Protein AF-0000000068978328 (afdb_homodimer)

Structure (mmCIF, N/CA/C/O backbone):
data_AF-0000000068978328-model_v1
#
loop_
_entity.id
_entity.type
_entity.pdbx_description
1 polymer 'Dynein light chain roadblock-type'
#
loop_
_atom_site.group_PDB
_atom_site.id
_atom_site.type_symbol
_atom_site.label_atom_id
_atom_site.label_alt_id
_atom_site.label_comp_id
_atom_site.label_asym_id
_atom_site.label_entity_id
_atom_site.label_seq_id
_atom_site.pdbx_PDB_ins_code
_atom_site.Cartn_x
_atom_site.Cartn_y
_atom_site.Cartn_z
_atom_site.occupancy
_atom_site.B_iso_or_equiv
_atom_site.auth_seq_id
_atom_site.auth_comp_id
_atom_site.auth_asym_id
_atom_site.auth_atom_id
_atom_site.pdbx_PDB_model_num
ATOM 1 N N . MET A 1 1 ? -43.344 -28.344 1.854 1 28.28 1 MET A N 1
ATOM 2 C CA . MET A 1 1 ? -42.438 -27.656 0.937 1 28.28 1 MET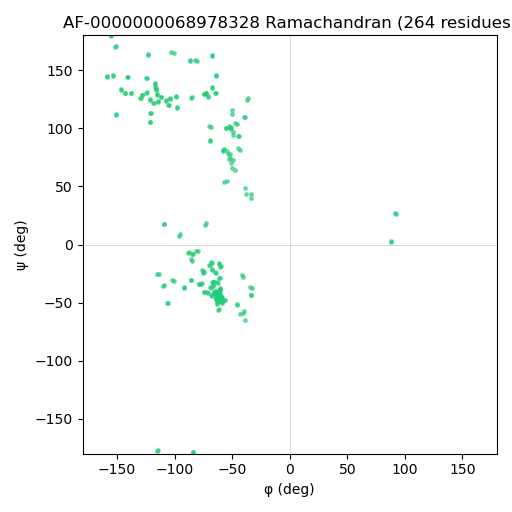 A CA 1
ATOM 3 C C . MET A 1 1 ? -41.094 -27.391 1.598 1 28.28 1 MET A C 1
ATOM 5 O O . MET A 1 1 ? -41 -26.766 2.652 1 28.28 1 MET A O 1
ATOM 9 N N . VAL A 1 2 ? -40.094 -28.312 1.438 1 31.2 2 VAL A N 1
ATOM 10 C CA . VAL A 1 2 ? -38.906 -28.484 2.236 1 31.2 2 VAL A CA 1
ATOM 11 C C . VAL A 1 2 ? -37.938 -27.312 2.014 1 31.2 2 VAL A C 1
ATOM 13 O O . VAL A 1 2 ? -37.719 -26.891 0.877 1 31.2 2 VAL A O 1
ATOM 16 N N . ASN A 1 3 ? -37.844 -26.328 2.912 1 33.75 3 ASN A N 1
ATOM 17 C CA . ASN A 1 3 ? -37 -25.125 2.961 1 33.75 3 ASN A CA 1
ATOM 18 C C . ASN A 1 3 ? -35.531 -25.453 2.812 1 33.75 3 ASN A C 1
ATOM 20 O O . ASN A 1 3 ? -34.906 -26 3.729 1 33.75 3 ASN A O 1
ATOM 24 N N . ARG A 1 4 ? -35 -25.734 1.562 1 28.73 4 ARG A N 1
ATOM 25 C CA . ARG A 1 4 ? -33.594 -26.062 1.276 1 28.73 4 ARG A CA 1
ATOM 26 C C . ARG A 1 4 ? -32.688 -24.938 1.748 1 28.73 4 ARG A C 1
ATOM 28 O O . ARG A 1 4 ? -32.781 -23.812 1.267 1 28.73 4 ARG A O 1
ATOM 35 N N . ARG A 1 5 ? -32.344 -24.859 2.977 1 29.72 5 ARG A N 1
ATOM 36 C CA . ARG A 1 5 ? -31.344 -23.938 3.518 1 29.72 5 ARG A CA 1
ATOM 37 C C . ARG A 1 5 ? -30.047 -23.984 2.709 1 29.72 5 ARG A C 1
ATOM 39 O O . ARG A 1 5 ? -29.453 -25.062 2.555 1 29.72 5 ARG A O 1
ATOM 46 N N . ALA A 1 6 ? -29.828 -23.141 1.738 1 31.06 6 ALA A N 1
ATOM 47 C CA . ALA A 1 6 ? -28.625 -22.922 0.928 1 31.06 6 ALA A CA 1
ATOM 48 C C . ALA A 1 6 ? -27.391 -22.719 1.808 1 31.06 6 ALA A C 1
ATOM 50 O O . ALA A 1 6 ? -27.359 -21.797 2.629 1 31.06 6 ALA A O 1
ATOM 51 N N . THR A 1 7 ? -26.75 -23.719 2.398 1 27.39 7 THR A N 1
ATOM 52 C CA . THR A 1 7 ? -25.516 -23.688 3.172 1 27.39 7 THR A CA 1
ATOM 53 C C . THR A 1 7 ? -24.406 -22.953 2.398 1 27.39 7 THR A C 1
ATOM 55 O O . THR A 1 7 ? -24.234 -23.188 1.202 1 27.39 7 THR A O 1
ATOM 58 N N . ASN A 1 8 ? -24.172 -21.734 2.707 1 27.06 8 ASN A N 1
ATOM 59 C CA . ASN A 1 8 ? -23.078 -20.875 2.238 1 27.06 8 ASN A CA 1
ATOM 60 C C . ASN A 1 8 ? -21.734 -21.578 2.334 1 27.06 8 ASN A C 1
ATOM 62 O O . ASN A 1 8 ? -21.219 -21.797 3.432 1 27.06 8 ASN A O 1
ATOM 66 N N . ALA A 1 9 ? -21.406 -22.672 1.644 1 26.86 9 ALA A N 1
ATOM 67 C CA . ALA A 1 9 ? -20.125 -23.359 1.603 1 26.86 9 ALA A CA 1
ATOM 68 C C . ALA A 1 9 ? -18.984 -22.375 1.305 1 26.86 9 ALA A C 1
ATOM 70 O O . ALA A 1 9 ? -18.922 -21.828 0.206 1 26.86 9 ALA A O 1
ATOM 71 N N . HIS A 1 10 ? -18.656 -21.531 2.209 1 30.02 10 HIS A N 1
ATOM 72 C CA . HIS A 1 10 ? -17.391 -20.812 2.057 1 30.02 10 HIS A CA 1
ATOM 73 C C . HIS A 1 10 ? -16.25 -21.766 1.755 1 30.02 10 HIS A C 1
ATOM 75 O O . HIS A 1 10 ? -15.914 -22.625 2.574 1 30.02 10 HIS A O 1
ATOM 81 N N . SER A 1 11 ? -16.188 -22.297 0.62 1 31.02 11 SER A N 1
ATOM 82 C CA . SER A 1 11 ? -15.086 -23.156 0.215 1 31.02 11 SER A CA 1
ATOM 83 C C . SER A 1 11 ? -13.742 -22.594 0.654 1 31.02 11 SER A C 1
ATOM 85 O O . SER A 1 11 ? -13.375 -21.484 0.26 1 31.02 11 SER A O 1
ATOM 87 N N . TYR A 1 12 ? -13.367 -22.812 1.889 1 31.62 12 TYR A N 1
ATOM 88 C CA . TYR A 1 12 ? -11.992 -22.594 2.338 1 31.62 12 TYR A CA 1
ATOM 89 C C . TYR A 1 12 ? -10.992 -23.156 1.342 1 31.62 12 TYR A C 1
ATOM 91 O O . TYR A 1 12 ? -11.094 -24.328 0.958 1 31.62 12 TYR A O 1
ATOM 99 N N . ILE A 1 13 ? -10.539 -22.391 0.467 1 35.28 13 ILE A N 1
ATOM 100 C CA . ILE A 1 13 ? -9.477 -22.875 -0.418 1 35.28 13 ILE A CA 1
ATOM 101 C C . ILE A 1 13 ? -8.383 -23.547 0.403 1 35.28 13 ILE A C 1
ATOM 103 O O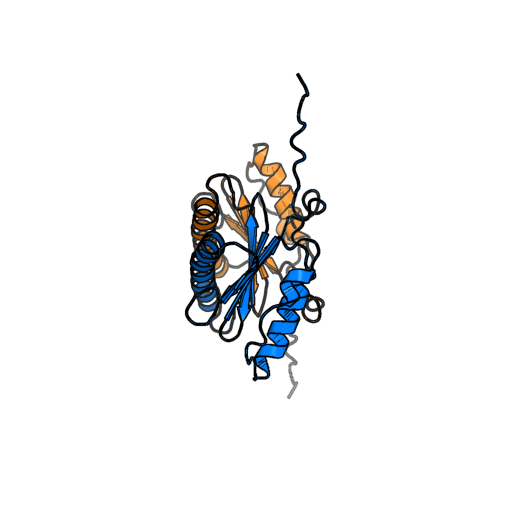 . ILE A 1 13 ? -7.859 -22.969 1.353 1 35.28 13 ILE A O 1
ATOM 107 N N . ASP A 1 14 ? -8.289 -24.844 0.422 1 31.42 14 ASP A N 1
ATOM 108 C CA . ASP A 1 14 ? -7.316 -25.688 1.104 1 31.42 14 ASP A CA 1
ATOM 109 C C . ASP A 1 14 ? -5.887 -25.234 0.8 1 31.42 14 ASP A C 1
ATOM 111 O O . ASP A 1 14 ? -5.488 -25.172 -0.363 1 31.42 14 ASP A O 1
ATOM 115 N N . PRO A 1 15 ? -5.223 -24.516 1.666 1 35.09 15 PRO A N 1
ATOM 116 C CA . PRO A 1 15 ? -3.842 -24.094 1.418 1 35.09 15 PRO A CA 1
ATOM 117 C C . PRO A 1 15 ? -2.992 -25.203 0.796 1 35.09 15 PRO A C 1
ATOM 119 O O . PRO A 1 15 ? -1.894 -24.938 0.301 1 35.09 15 PRO A O 1
ATOM 122 N N . LYS A 1 16 ? -3.346 -26.453 1.037 1 37.34 16 LYS A N 1
ATOM 123 C CA . LYS A 1 16 ? -2.488 -27.547 0.6 1 37.34 16 LYS A CA 1
ATOM 124 C C . LYS A 1 16 ? -2.438 -27.641 -0.922 1 37.34 16 LYS A C 1
ATOM 126 O O . LYS A 1 16 ? -1.588 -28.328 -1.482 1 37.34 16 LYS A O 1
ATOM 131 N N . LYS A 1 17 ? -3.479 -27.297 -1.556 1 41.69 17 LYS A N 1
ATOM 132 C CA . LYS A 1 17 ? -3.451 -27.469 -3.006 1 41.69 17 LYS A CA 1
ATOM 133 C C . LYS A 1 17 ? -2.453 -26.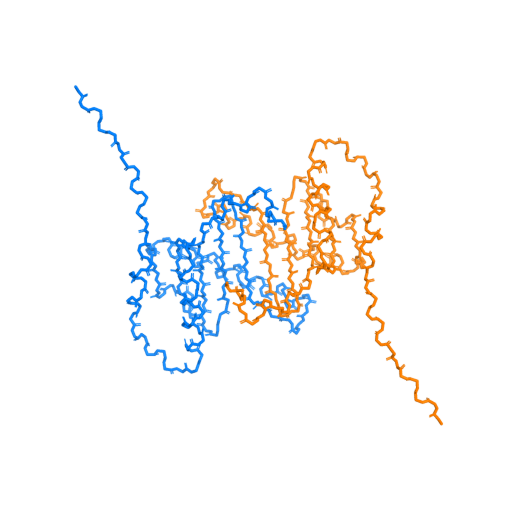516 -3.652 1 41.69 17 LYS A C 1
ATOM 135 O O . LYS A 1 17 ? -2.18 -26.609 -4.852 1 41.69 17 LYS A O 1
ATOM 140 N N . LEU A 1 18 ? -2.107 -25.422 -2.928 1 39.41 18 LEU A N 1
ATOM 141 C CA . LEU A 1 18 ? -1.154 -24.484 -3.5 1 39.41 18 LEU A CA 1
ATOM 142 C C . LEU A 1 18 ? 0.233 -25.109 -3.607 1 39.41 18 LEU A C 1
ATOM 144 O O . LEU A 1 18 ? 1.139 -24.516 -4.203 1 39.41 18 LEU A O 1
ATOM 148 N N . THR A 1 19 ? 0.497 -26.188 -2.967 1 35.94 19 THR A N 1
ATOM 149 C CA . THR A 1 19 ? 1.844 -26.75 -3.008 1 35.94 19 THR A CA 1
ATOM 150 C C . THR A 1 19 ? 2.107 -27.422 -4.352 1 35.94 19 THR A C 1
ATOM 152 O O . THR A 1 19 ? 3.23 -27.844 -4.629 1 35.94 19 THR A O 1
ATOM 155 N N . LYS A 1 20 ? 1.048 -27.812 -5.047 1 35.25 20 LYS A N 1
ATOM 156 C CA . LYS A 1 20 ? 1.429 -28.547 -6.25 1 35.25 20 LYS A CA 1
ATOM 157 C C . LYS A 1 20 ? 2.006 -27.609 -7.309 1 35.25 20 LYS A C 1
ATOM 159 O O . LYS A 1 20 ? 1.771 -27.797 -8.5 1 35.25 20 LYS A O 1
ATOM 164 N N . MET A 1 21 ? 2.471 -26.344 -6.949 1 33.81 21 MET A N 1
ATOM 165 C CA . MET A 1 21 ? 3.096 -25.547 -7.992 1 33.81 21 MET A CA 1
ATOM 166 C C . MET A 1 21 ? 4.164 -26.344 -8.734 1 33.81 21 MET A C 1
ATOM 168 O O . MET A 1 21 ? 4.992 -27.016 -8.109 1 33.81 21 MET A O 1
ATOM 172 N N . ALA A 1 22 ? 4.012 -26.703 -10 1 31.5 22 ALA A N 1
ATOM 173 C CA . ALA A 1 22 ? 4.879 -27.391 -10.953 1 31.5 22 ALA A CA 1
ATOM 174 C C . ALA A 1 22 ? 6.336 -26.984 -10.758 1 31.5 22 ALA A C 1
ATOM 176 O O . ALA A 1 22 ? 6.625 -25.875 -10.312 1 31.5 22 ALA A O 1
ATOM 177 N N . SER A 1 23 ? 7.297 -27.938 -10.562 1 34.62 23 SER A N 1
ATOM 178 C CA . SER A 1 23 ? 8.75 -27.812 -10.57 1 34.62 23 SER A CA 1
ATOM 179 C C . SER A 1 23 ? 9.219 -26.828 -11.641 1 34.62 23 SER A C 1
ATOM 181 O O . SER A 1 23 ? 9.328 -27.203 -12.812 1 34.62 23 SER A O 1
ATOM 183 N N . VAL A 1 24 ? 8.617 -25.703 -11.812 1 34.22 24 VAL A N 1
ATOM 184 C CA . VAL A 1 24 ? 9.328 -24.781 -12.68 1 34.22 24 VAL A CA 1
ATOM 185 C C . VAL A 1 24 ? 10.828 -24.859 -12.414 1 34.22 24 VAL A C 1
ATOM 187 O O . VAL A 1 24 ? 11.258 -24.969 -11.266 1 34.22 24 VAL A O 1
ATOM 190 N N . ASN A 1 25 ? 11.562 -25.359 -13.266 1 35.62 25 ASN A N 1
ATOM 191 C CA . ASN A 1 25 ? 13.023 -25.266 -13.266 1 35.62 25 ASN A CA 1
ATOM 192 C C . ASN A 1 25 ? 13.5 -23.922 -12.695 1 35.62 25 ASN A C 1
ATOM 194 O O . ASN A 1 25 ? 13.523 -22.922 -13.398 1 35.62 25 ASN A O 1
ATOM 198 N N . VAL A 1 26 ? 12.93 -23.469 -11.633 1 36.59 26 VAL A N 1
ATOM 199 C CA . VAL A 1 26 ? 13.508 -22.375 -10.875 1 36.59 26 VAL A CA 1
ATOM 200 C C . VAL A 1 26 ? 14.945 -22.703 -10.5 1 36.59 26 VAL A C 1
ATOM 202 O O . VAL A 1 26 ? 15.188 -23.438 -9.547 1 36.59 26 VAL A O 1
ATOM 205 N N . ALA A 1 27 ? 15.711 -23 -11.305 1 37.34 27 ALA A N 1
ATOM 206 C CA . ALA A 1 27 ? 17.109 -23.344 -11.055 1 37.34 27 ALA A CA 1
ATOM 207 C C . ALA A 1 27 ? 17.75 -22.375 -10.055 1 37.34 27 ALA A C 1
ATOM 209 O O . ALA A 1 27 ? 18.531 -22.797 -9.203 1 37.34 27 ALA A O 1
ATOM 210 N N . ASN A 1 28 ? 17.812 -21 -10.352 1 44.91 28 ASN A N 1
ATOM 211 C CA . ASN A 1 28 ? 18.859 -20.156 -9.773 1 44.91 28 ASN A CA 1
ATOM 212 C C . ASN A 1 28 ? 18.5 -19.703 -8.359 1 44.91 28 ASN A C 1
ATOM 214 O O . ASN A 1 28 ? 17.328 -19.734 -7.98 1 44.91 28 ASN A O 1
ATOM 218 N N . GLU A 1 29 ? 19.516 -19.266 -7.418 1 47.34 29 GLU A N 1
ATOM 219 C CA . GLU A 1 29 ? 19.547 -18.703 -6.066 1 47.34 29 GLU A CA 1
ATOM 220 C C . GLU A 1 29 ? 18.328 -17.812 -5.812 1 47.34 29 GLU A C 1
ATOM 222 O O . GLU A 1 29 ? 17.766 -17.828 -4.715 1 47.34 29 GLU A O 1
ATOM 227 N N . ASP A 1 30 ? 17.828 -17.047 -6.734 1 52.44 30 ASP A N 1
ATOM 228 C CA . ASP A 1 30 ? 16.734 -16.094 -6.648 1 52.44 30 ASP A CA 1
ATOM 229 C C . ASP 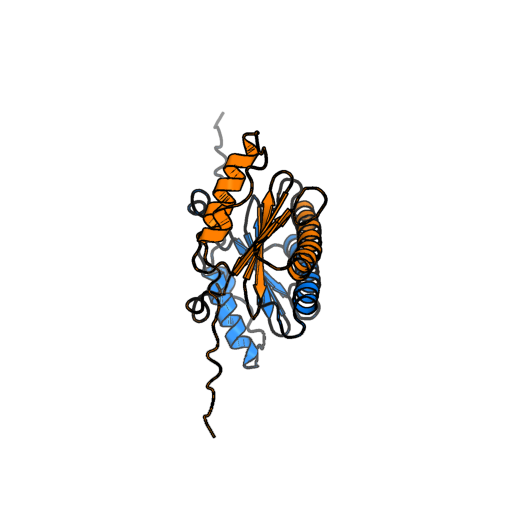A 1 30 ? 15.398 -16.812 -6.457 1 52.44 30 ASP A C 1
ATOM 231 O O . ASP A 1 30 ? 14.5 -16.281 -5.801 1 52.44 30 ASP A O 1
ATOM 235 N N . ASN A 1 31 ? 15.281 -18.094 -6.734 1 62.22 31 ASN A N 1
ATOM 236 C CA . ASN A 1 31 ? 14.055 -18.891 -6.711 1 62.22 31 ASN A CA 1
ATOM 237 C C . ASN A 1 31 ? 13.758 -19.422 -5.309 1 62.22 31 ASN A C 1
ATOM 239 O O . ASN A 1 31 ? 12.594 -19.484 -4.902 1 62.22 31 ASN A O 1
ATOM 243 N N . VAL A 1 32 ? 14.953 -19.625 -4.625 1 65.81 32 VAL A N 1
ATOM 244 C CA . VAL A 1 32 ? 14.719 -20.219 -3.312 1 65.81 32 VAL A CA 1
ATOM 245 C C . VAL A 1 32 ? 14.094 -19.188 -2.379 1 65.81 32 VAL A C 1
ATOM 247 O O . VAL A 1 32 ? 13.133 -19.484 -1.659 1 65.81 32 VAL A O 1
ATOM 250 N N . GLU A 1 33 ? 14.617 -17.969 -2.494 1 73.12 33 GLU A N 1
ATOM 251 C CA . GLU A 1 33 ? 14.086 -16.922 -1.635 1 73.12 33 GLU A CA 1
ATOM 252 C C . GLU A 1 33 ? 12.633 -16.609 -1.977 1 73.12 33 GLU A C 1
ATOM 254 O O . GLU A 1 33 ? 11.805 -16.422 -1.082 1 73.12 33 GLU A O 1
ATOM 259 N N . LEU A 1 34 ? 12.383 -16.578 -3.184 1 77.12 34 LEU A N 1
ATOM 260 C CA . LEU A 1 34 ? 11.023 -16.312 -3.639 1 77.12 34 LEU A CA 1
ATOM 261 C C . LEU A 1 34 ? 10.062 -17.391 -3.172 1 77.12 34 LEU A C 1
ATOM 263 O O . LEU A 1 34 ? 8.969 -17.094 -2.691 1 77.12 34 LEU A O 1
ATOM 267 N N . VAL A 1 35 ? 10.547 -18.609 -3.301 1 76.25 35 VAL A N 1
ATOM 268 C CA . VAL A 1 35 ? 9.719 -19.75 -2.914 1 76.25 35 VAL A CA 1
ATOM 269 C C . VAL A 1 35 ? 9.422 -19.688 -1.417 1 76.25 35 VAL A C 1
ATOM 271 O O . VAL A 1 35 ? 8.289 -19.922 -0.992 1 76.25 35 VAL A O 1
ATOM 274 N N . GLN A 1 36 ? 10.461 -19.359 -0.775 1 77.75 36 GLN A N 1
ATOM 275 C CA . GLN A 1 36 ? 10.281 -19.266 0.67 1 77.75 36 GLN A CA 1
ATOM 276 C C . GLN A 1 36 ? 9.297 -18.156 1.029 1 77.75 36 GLN A C 1
ATOM 278 O O . GLN A 1 36 ? 8.453 -18.328 1.911 1 77.75 36 GLN A O 1
ATOM 283 N N . GLN A 1 37 ? 9.477 -17.062 0.319 1 77.88 37 GLN A N 1
ATOM 284 C CA . GLN A 1 37 ? 8.547 -15.961 0.561 1 77.88 37 GLN A CA 1
ATOM 285 C C . GLN A 1 37 ? 7.117 -16.359 0.211 1 77.88 37 GLN A C 1
ATOM 287 O O . GLN A 1 37 ? 6.191 -16.125 0.989 1 77.88 37 GLN A O 1
ATOM 292 N N . ILE A 1 38 ? 6.949 -16.938 -0.829 1 80.62 38 ILE A N 1
ATOM 293 C CA . ILE A 1 38 ? 5.641 -17.359 -1.307 1 80.62 38 ILE A CA 1
ATOM 294 C C . ILE A 1 38 ? 5.031 -18.359 -0.325 1 80.62 38 ILE A C 1
ATOM 296 O O . ILE A 1 38 ? 3.838 -18.297 -0.02 1 80.62 38 ILE A O 1
ATOM 300 N N . GLU A 1 39 ? 5.871 -19.25 0.14 1 80.5 39 GLU A N 1
ATOM 301 C CA . GLU A 1 39 ? 5.402 -20.25 1.104 1 80.5 39 GLU A CA 1
ATOM 302 C C . GLU A 1 39 ? 4.926 -19.578 2.393 1 80.5 39 GLU A C 1
ATOM 304 O O . GLU A 1 39 ? 3.912 -19.969 2.967 1 80.5 39 GLU A O 1
ATOM 309 N N . ARG A 1 40 ? 5.73 -18.656 2.742 1 79.81 40 ARG A N 1
ATOM 310 C CA . ARG A 1 40 ? 5.363 -17.922 3.947 1 79.81 40 ARG A CA 1
ATOM 311 C C . ARG A 1 40 ? 4.023 -17.219 3.771 1 79.81 40 ARG A C 1
ATOM 313 O O . ARG A 1 40 ? 3.158 -17.281 4.648 1 79.81 40 ARG A O 1
ATOM 320 N N . ILE A 1 41 ? 3.895 -16.578 2.656 1 80.62 41 ILE A N 1
ATOM 321 C CA . ILE A 1 41 ? 2.662 -15.859 2.354 1 80.62 41 ILE A CA 1
ATOM 322 C C . ILE A 1 41 ? 1.496 -16.844 2.268 1 80.62 41 ILE A C 1
ATOM 324 O O . ILE A 1 41 ? 0.429 -16.609 2.836 1 80.62 41 ILE A O 1
ATOM 328 N N . GLN A 1 42 ? 1.691 -17.859 1.601 1 81.06 42 GLN A N 1
ATOM 329 C CA . GLN A 1 42 ? 0.652 -18.859 1.357 1 81.06 42 GLN A CA 1
ATOM 330 C C . GLN A 1 42 ? 0.192 -19.5 2.662 1 81.06 42 GLN A C 1
ATOM 332 O O . GLN A 1 42 ? -0.964 -19.906 2.785 1 81.06 42 GLN A O 1
ATOM 337 N N . ASN A 1 43 ? 1.059 -19.656 3.602 1 77.56 43 ASN A N 1
ATOM 338 C CA . ASN A 1 43 ? 0.764 -20.328 4.855 1 77.56 43 ASN A CA 1
ATOM 339 C C . ASN A 1 43 ? 0.032 -19.422 5.836 1 77.56 43 ASN A C 1
ATOM 341 O O . ASN A 1 43 ? -0.44 -19.875 6.879 1 77.56 43 ASN A O 1
ATOM 345 N N . HIS A 1 44 ? -0.065 -18.281 5.418 1 77.69 44 HIS A N 1
ATOM 346 C CA . HIS A 1 44 ? -0.805 -17.359 6.281 1 77.69 44 HIS A CA 1
ATOM 347 C C . HIS A 1 44 ? -2.305 -17.625 6.203 1 77.69 44 HIS A C 1
ATOM 349 O O . HIS A 1 44 ? -2.857 -17.781 5.113 1 77.69 44 HIS A O 1
ATOM 355 N N . LYS A 1 45 ? -2.982 -17.766 7.387 1 76.56 45 LYS A N 1
ATOM 356 C CA . LYS A 1 45 ? -4.348 -18.266 7.523 1 76.56 45 LYS A CA 1
ATOM 357 C C . LYS A 1 45 ? -5.336 -17.359 6.793 1 76.56 45 LYS A C 1
ATOM 359 O O . LYS A 1 45 ? -6.383 -17.812 6.332 1 76.56 45 LYS A O 1
ATOM 364 N N . ASN A 1 46 ? -4.98 -16.125 6.418 1 86.56 46 ASN A N 1
ATOM 365 C CA . ASN A 1 46 ? -5.969 -15.18 5.895 1 86.56 46 ASN A CA 1
ATOM 366 C C . ASN A 1 46 ? -5.773 -14.938 4.402 1 86.56 46 ASN A C 1
ATOM 368 O O . ASN A 1 46 ? -6.375 -14.023 3.834 1 86.56 46 ASN A O 1
ATOM 372 N N . VAL A 1 47 ? -5.016 -15.891 3.762 1 91.06 47 VAL A N 1
ATOM 373 C CA . VAL A 1 47 ? -4.746 -15.68 2.344 1 91.06 47 VAL A CA 1
ATOM 374 C C . VAL A 1 47 ? -5.898 -16.25 1.51 1 91.06 47 VAL A C 1
ATOM 376 O O . VAL A 1 47 ? -6.262 -17.406 1.653 1 91.06 47 VAL A O 1
ATOM 379 N N . GLN A 1 48 ? -6.48 -15.438 0.649 1 93.75 48 GLN A N 1
ATOM 380 C CA . GLN A 1 48 ? -7.59 -15.805 -0.222 1 93.75 48 GLN A CA 1
ATOM 381 C C . GLN A 1 48 ? -7.102 -16.094 -1.638 1 93.75 48 GLN A C 1
ATOM 383 O O . GLN A 1 48 ? -7.723 -16.875 -2.363 1 93.75 48 GLN A O 1
ATOM 388 N N . GLY A 1 49 ? -6.09 -15.469 -2.061 1 95.75 49 GLY A N 1
ATOM 389 C CA . GLY A 1 49 ? -5.586 -15.602 -3.418 1 95.75 49 GLY A CA 1
ATOM 390 C C . GLY A 1 49 ? -4.105 -15.305 -3.535 1 95.75 49 GLY A C 1
ATOM 391 O O . GLY A 1 49 ? -3.586 -14.43 -2.838 1 95.75 49 GLY A O 1
ATOM 392 N N . LEU A 1 50 ? -3.527 -16.062 -4.449 1 96.62 50 LEU A N 1
ATOM 393 C CA . LEU A 1 50 ? -2.117 -15.867 -4.766 1 96.62 50 LEU A CA 1
ATOM 394 C C . LEU A 1 50 ? -1.881 -15.938 -6.27 1 96.62 50 LEU A C 1
ATOM 396 O O . LEU A 1 50 ? -2.383 -16.844 -6.941 1 96.62 50 LEU A O 1
ATOM 400 N N . ILE A 1 51 ? -1.196 -14.977 -6.773 1 97.44 51 ILE A N 1
ATOM 401 C CA . ILE A 1 51 ? -0.856 -14.938 -8.195 1 97.44 51 ILE A CA 1
ATOM 402 C C . ILE A 1 51 ? 0.642 -14.688 -8.359 1 97.44 51 ILE A C 1
ATOM 404 O O . ILE A 1 51 ? 1.188 -13.742 -7.793 1 97.44 51 ILE A O 1
ATOM 408 N N . LEU A 1 52 ? 1.234 -15.578 -9.094 1 96.75 52 LEU A N 1
ATOM 409 C CA . LEU A 1 52 ? 2.605 -15.352 -9.539 1 96.75 52 LEU A CA 1
ATOM 410 C C . LEU A 1 52 ? 2.631 -14.812 -10.969 1 96.75 52 LEU A C 1
ATOM 412 O O . LEU A 1 52 ? 2.057 -15.414 -11.875 1 96.75 52 LEU A O 1
ATOM 416 N N . VAL A 1 53 ? 3.299 -13.734 -11.133 1 97.81 53 VAL A N 1
ATOM 417 C CA . VAL A 1 53 ? 3.342 -13.062 -12.422 1 97.81 53 VAL A CA 1
ATOM 418 C C . VAL A 1 53 ? 4.77 -13.07 -12.969 1 97.81 53 VAL A C 1
ATOM 420 O O . VAL A 1 53 ? 5.715 -12.727 -12.25 1 97.81 53 VAL A O 1
ATOM 423 N N . ASN A 1 54 ? 4.906 -13.422 -14.219 1 95.88 54 ASN A N 1
ATOM 424 C CA . ASN A 1 54 ? 6.242 -13.492 -14.797 1 95.88 54 ASN A CA 1
ATOM 425 C C . ASN A 1 54 ? 6.719 -12.117 -15.281 1 95.88 54 ASN A C 1
ATOM 427 O O . ASN A 1 54 ? 6.012 -11.125 -15.117 1 95.88 54 ASN A O 1
ATOM 431 N N . ALA A 1 55 ? 7.859 -12.133 -15.812 1 94.31 55 ALA A N 1
ATOM 432 C CA . ALA A 1 55 ? 8.516 -10.898 -16.234 1 94.31 55 ALA A CA 1
ATOM 433 C C . ALA A 1 55 ? 7.73 -10.219 -17.344 1 94.31 55 ALA A C 1
ATOM 435 O O . ALA A 1 55 ? 7.793 -8.992 -17.5 1 94.31 55 ALA A O 1
ATOM 436 N N . GLU A 1 56 ? 6.969 -10.992 -18.062 1 95.12 56 GLU A N 1
ATOM 437 C CA . GLU A 1 56 ? 6.195 -10.445 -19.172 1 95.12 56 GLU A CA 1
ATOM 438 C C . GLU A 1 56 ? 4.875 -9.852 -18.703 1 95.12 56 GLU A C 1
ATOM 440 O O . GLU A 1 56 ? 4.141 -9.25 -19.484 1 95.12 56 GLU A O 1
ATOM 445 N N . GLY A 1 57 ? 4.547 -10.031 -17.531 1 95.75 57 GLY A N 1
ATOM 446 C CA . GLY A 1 57 ? 3.32 -9.461 -17 1 95.75 57 GLY A CA 1
ATOM 447 C C . GLY A 1 57 ? 2.129 -10.391 -17.109 1 95.75 57 GLY A C 1
ATOM 448 O O . GLY A 1 57 ? 0.982 -9.945 -17.156 1 95.75 57 GLY A O 1
ATOM 449 N N . ASN A 1 58 ? 2.496 -11.711 -17.125 1 97.5 58 ASN A N 1
ATOM 450 C CA . ASN A 1 58 ? 1.438 -12.703 -17.219 1 97.5 58 ASN A CA 1
ATOM 451 C C . ASN A 1 58 ? 1.382 -13.594 -15.984 1 97.5 58 ASN A C 1
ATOM 453 O O . ASN A 1 58 ? 2.42 -14 -15.461 1 97.5 58 ASN A O 1
ATOM 457 N N . PRO A 1 59 ? 0.128 -13.867 -15.547 1 97.31 59 PRO A N 1
ATOM 458 C CA . PRO A 1 59 ? 0.043 -14.852 -14.469 1 97.31 59 PRO A CA 1
ATOM 459 C C . PRO A 1 59 ? 0.511 -16.234 -14.898 1 97.31 59 PRO A C 1
ATOM 461 O O . PRO A 1 59 ? 0.055 -16.766 -15.922 1 97.31 59 PRO A O 1
ATOM 464 N N . VAL A 1 60 ? 1.364 -16.828 -14.141 1 96.06 60 VAL A N 1
ATOM 465 C CA . VAL A 1 60 ? 1.896 -18.156 -14.477 1 96.06 60 VAL A CA 1
ATOM 466 C C . VAL A 1 60 ? 1.426 -19.172 -13.445 1 96.06 60 VAL A C 1
ATOM 468 O O . VAL A 1 60 ? 1.394 -20.375 -13.719 1 96.06 60 VAL A O 1
ATOM 471 N N . ARG A 1 61 ? 1.109 -18.812 -12.25 1 94.44 61 ARG A N 1
ATOM 472 C CA . ARG A 1 61 ? 0.557 -19.625 -11.18 1 94.44 61 ARG A CA 1
ATOM 473 C C . ARG A 1 61 ? -0.455 -18.828 -10.352 1 94.44 61 ARG A C 1
ATOM 475 O O . ARG A 1 61 ? -0.205 -17.688 -9.992 1 94.44 61 ARG A O 1
ATOM 482 N N . SER A 1 62 ? -1.603 -19.453 -10.172 1 95.38 62 SER A N 1
ATOM 483 C CA . SER A 1 62 ? -2.666 -18.812 -9.414 1 95.38 62 SER A CA 1
ATOM 484 C C . SER A 1 62 ? -3.668 -19.828 -8.883 1 95.38 62 SER A C 1
ATOM 486 O O . SER A 1 62 ? -3.891 -20.875 -9.5 1 95.38 62 SER A O 1
ATOM 488 N N . ASN A 1 63 ? -4.172 -19.562 -7.676 1 94.69 63 ASN A N 1
ATOM 489 C CA . ASN A 1 63 ? -5.27 -20.391 -7.203 1 94.69 63 ASN A CA 1
ATOM 490 C C . ASN A 1 63 ? -6.629 -19.75 -7.492 1 94.69 63 ASN A C 1
ATOM 492 O O . ASN A 1 63 ? -7.645 -20.172 -6.938 1 94.69 63 ASN A O 1
ATOM 496 N N . LEU A 1 64 ? -6.59 -18.672 -8.273 1 95.75 64 LEU A N 1
ATOM 497 C CA . LEU A 1 64 ? -7.809 -18.016 -8.734 1 95.75 64 LEU A CA 1
ATOM 498 C C . LEU A 1 64 ? -8.102 -18.375 -10.188 1 95.75 64 LEU A C 1
ATOM 500 O O . LEU A 1 64 ? -7.258 -18.953 -10.867 1 95.75 64 LEU A O 1
ATOM 504 N N . ASP A 1 65 ? -9.305 -18.094 -10.633 1 97 65 ASP A N 1
ATOM 505 C CA . ASP A 1 65 ? -9.617 -18.344 -12.031 1 97 65 ASP A CA 1
ATOM 506 C C . ASP A 1 65 ? -8.844 -17.406 -12.945 1 97 65 ASP A C 1
ATOM 508 O O . ASP A 1 65 ? -8.367 -16.359 -12.508 1 97 65 ASP A O 1
ATOM 512 N N . ASN A 1 66 ? -8.766 -17.75 -14.219 1 96.56 66 ASN A N 1
ATOM 513 C CA . ASN A 1 66 ? -7.926 -17.047 -15.18 1 96.56 66 ASN A CA 1
ATOM 514 C C . ASN A 1 66 ? -8.344 -15.586 -15.328 1 96.56 66 ASN A C 1
ATOM 516 O O . ASN A 1 66 ? -7.5 -14.688 -15.336 1 96.56 66 ASN A O 1
ATOM 520 N N . SER A 1 67 ? -9.625 -15.391 -15.398 1 97.38 67 SER A N 1
ATOM 521 C CA . SER A 1 67 ? -10.125 -14.039 -15.609 1 97.38 67 SER A CA 1
ATOM 522 C C . SER A 1 67 ? -9.766 -13.125 -14.445 1 97.38 67 SER A C 1
ATOM 524 O O . SER A 1 67 ? -9.281 -12.008 -14.641 1 97.38 67 SER A O 1
ATOM 526 N N . THR A 1 68 ? -9.992 -13.617 -13.211 1 96.81 68 THR A N 1
ATOM 527 C CA . THR A 1 68 ? -9.672 -12.875 -12.008 1 96.81 68 THR A CA 1
ATOM 528 C C . THR A 1 68 ? -8.164 -12.648 -11.891 1 96.81 68 THR A C 1
ATOM 530 O O . THR A 1 68 ? -7.715 -11.547 -11.578 1 96.81 68 THR A O 1
ATOM 533 N N . SER A 1 69 ? -7.371 -13.672 -12.242 1 98 69 SER A N 1
ATOM 534 C CA . SER A 1 69 ? -5.914 -13.562 -12.203 1 98 69 SER A CA 1
ATOM 535 C C . SER A 1 69 ? -5.414 -12.492 -13.164 1 98 69 SER A C 1
ATOM 537 O O . SER A 1 69 ? -4.52 -11.711 -12.828 1 98 69 SER A O 1
ATOM 539 N N . LEU A 1 70 ? -6 -12.469 -14.328 1 98.06 70 LEU A N 1
ATOM 540 C CA . LEU A 1 70 ? -5.602 -11.492 -15.344 1 98.06 70 LEU A CA 1
ATOM 541 C C . LEU A 1 70 ? -5.938 -10.078 -14.898 1 98.06 70 LEU A C 1
ATOM 543 O O . LEU A 1 70 ? -5.137 -9.156 -15.078 1 98.06 70 LEU A O 1
ATOM 547 N N . GLN A 1 71 ? -7.113 -9.914 -14.312 1 97.62 71 GLN A N 1
ATOM 548 C CA . GLN A 1 71 ? -7.535 -8.594 -13.852 1 97.62 71 GLN A CA 1
ATOM 549 C C . GLN A 1 71 ? -6.605 -8.07 -12.766 1 97.62 71 GLN A C 1
ATOM 551 O O . GLN A 1 71 ? -6.105 -6.945 -12.859 1 97.62 71 GLN A O 1
ATOM 556 N N . TYR A 1 72 ? -6.387 -8.883 -11.781 1 98.31 72 TYR A N 1
ATOM 557 C CA . TYR A 1 72 ? -5.496 -8.461 -10.711 1 98.31 72 TYR A CA 1
ATOM 558 C C . TYR A 1 72 ? -4.094 -8.18 -11.242 1 98.31 72 TYR A C 1
ATOM 560 O O . TYR A 1 72 ? -3.469 -7.184 -10.875 1 98.31 72 TYR A O 1
ATOM 568 N N . THR A 1 73 ? -3.617 -8.961 -12.062 1 98.56 73 THR A N 1
ATOM 569 C CA . THR A 1 73 ? -2.279 -8.812 -12.625 1 98.56 73 THR A CA 1
ATOM 570 C C . THR A 1 73 ? -2.148 -7.48 -13.359 1 98.56 73 THR A C 1
ATOM 572 O O . THR A 1 73 ? -1.201 -6.727 -13.117 1 98.56 73 THR A O 1
ATOM 575 N N . ARG A 1 74 ? -3.08 -7.207 -14.172 1 98.12 74 ARG A N 1
ATOM 576 C CA . ARG A 1 74 ? -3.043 -5.973 -14.945 1 98.12 74 ARG A CA 1
ATOM 577 C C . ARG A 1 74 ? -3.002 -4.754 -14.031 1 98.12 74 ARG A C 1
ATOM 579 O O . ARG A 1 74 ? -2.156 -3.873 -14.203 1 98.12 74 ARG A O 1
ATOM 586 N N . HIS A 1 75 ? -3.904 -4.75 -13.094 1 98.25 75 HIS A N 1
ATOM 587 C CA . HIS A 1 75 ? -4.027 -3.602 -12.195 1 98.25 75 HIS A CA 1
ATOM 588 C C . HIS A 1 75 ? -2.826 -3.494 -11.266 1 98.25 75 HIS A C 1
ATOM 590 O O . HIS A 1 75 ? -2.309 -2.4 -11.039 1 98.25 75 HIS A O 1
ATOM 596 N N . MET A 1 76 ? -2.281 -4.613 -10.797 1 98.5 76 MET A N 1
ATOM 597 C CA . MET A 1 76 ? -1.183 -4.582 -9.836 1 98.5 76 MET A CA 1
ATOM 598 C C . MET A 1 76 ? 0.141 -4.277 -10.531 1 98.5 76 MET A C 1
ATOM 600 O O . MET A 1 76 ? 1.016 -3.629 -9.953 1 98.5 76 MET A O 1
ATOM 604 N N . GLU A 1 77 ? 0.231 -4.785 -11.789 1 98.12 77 GLU A N 1
ATOM 605 C CA . GLU A 1 77 ? 1.391 -4.391 -12.586 1 98.12 77 GLU A CA 1
ATOM 606 C C . GLU A 1 77 ? 1.445 -2.879 -12.766 1 98.12 77 GLU A C 1
ATOM 608 O O . GLU A 1 77 ? 2.506 -2.268 -12.625 1 98.12 77 GLU A O 1
ATOM 613 N N . GLU A 1 78 ? 0.306 -2.34 -13.07 1 97.38 78 GLU A N 1
ATOM 614 C CA . GLU A 1 78 ? 0.23 -0.894 -13.25 1 97.38 78 GLU A CA 1
ATOM 615 C C . GLU A 1 78 ? 0.572 -0.159 -11.961 1 97.38 78 GLU A C 1
ATOM 617 O O . GLU A 1 78 ? 1.418 0.737 -11.953 1 97.38 78 GLU A O 1
ATOM 622 N N . LEU A 1 79 ? 0.039 -0.49 -10.875 1 98.38 79 LEU A N 1
ATOM 623 C CA . LEU A 1 79 ? 0.27 0.158 -9.586 1 98.38 79 LEU A CA 1
ATOM 624 C C . LEU A 1 79 ? 1.727 0.013 -9.156 1 98.38 79 LEU A C 1
ATOM 626 O O . LEU A 1 79 ? 2.33 0.967 -8.664 1 98.38 79 LEU A O 1
ATOM 630 N N . LYS A 1 80 ? 2.221 -1.181 -9.336 1 97.94 80 LYS A N 1
ATOM 631 C CA . LYS A 1 80 ? 3.623 -1.413 -9.008 1 97.94 80 LYS A CA 1
ATOM 632 C C . LYS A 1 80 ? 4.535 -0.464 -9.773 1 97.94 80 LYS A C 1
ATOM 634 O O . LYS A 1 80 ? 5.438 0.145 -9.195 1 97.94 80 LYS A O 1
ATOM 639 N N . THR A 1 81 ? 4.301 -0.336 -11.102 1 97.44 81 THR A N 1
ATOM 640 C CA . THR A 1 81 ? 5.125 0.501 -11.961 1 97.44 81 THR A CA 1
ATOM 641 C C . THR A 1 81 ? 5.082 1.957 -11.508 1 97.44 81 THR A C 1
ATOM 643 O O . THR A 1 81 ? 6.125 2.59 -11.328 1 97.44 81 THR A O 1
ATOM 646 N N . ILE A 1 82 ? 3.904 2.451 -11.242 1 98.25 82 ILE A N 1
ATOM 647 C CA . ILE A 1 82 ? 3.738 3.846 -10.844 1 98.25 82 ILE A CA 1
ATOM 648 C C . ILE A 1 82 ? 4.352 4.062 -9.461 1 98.25 82 ILE A C 1
ATOM 650 O O . ILE A 1 82 ? 5.023 5.066 -9.227 1 98.25 82 ILE A O 1
ATOM 654 N N . THR A 1 83 ? 4.113 3.141 -8.516 1 98.62 83 THR A N 1
ATOM 655 C CA . THR A 1 83 ? 4.66 3.26 -7.164 1 98.62 83 THR A CA 1
ATOM 656 C C . THR A 1 83 ? 6.188 3.271 -7.203 1 98.62 83 THR A C 1
ATOM 658 O O . THR A 1 83 ? 6.824 4.039 -6.48 1 98.62 83 THR A O 1
ATOM 661 N N . GLU A 1 84 ? 6.746 2.473 -8.062 1 97.62 84 GLU A N 1
ATOM 662 C CA . GLU A 1 84 ? 8.195 2.455 -8.219 1 97.62 84 GLU A CA 1
ATOM 663 C C . GLU A 1 84 ? 8.719 3.805 -8.711 1 97.62 84 GLU A C 1
ATOM 665 O O . GLU A 1 84 ? 9.734 4.301 -8.227 1 97.62 84 GLU A O 1
ATOM 670 N N . HIS A 1 85 ? 8 4.324 -9.672 1 97.5 85 HIS A N 1
ATOM 671 C CA . HIS A 1 85 ? 8.367 5.645 -10.164 1 97.5 85 HIS A CA 1
ATOM 672 C C . HIS A 1 85 ? 8.305 6.688 -9.055 1 97.5 85 HIS A C 1
ATOM 674 O O . HIS A 1 85 ? 9.227 7.5 -8.914 1 97.5 85 HIS A O 1
ATOM 680 N N . VAL A 1 86 ? 7.262 6.66 -8.273 1 97.88 86 VAL A N 1
ATOM 681 C CA . VAL A 1 86 ? 7.055 7.633 -7.203 1 97.88 86 VAL A CA 1
ATOM 682 C C . VAL A 1 86 ? 8.156 7.496 -6.156 1 97.88 86 VAL A C 1
ATOM 684 O O . VAL A 1 86 ? 8.734 8.492 -5.719 1 97.88 86 VAL A O 1
ATOM 687 N N . VAL A 1 87 ? 8.492 6.258 -5.758 1 98 87 VAL A N 1
ATOM 688 C CA . VAL A 1 87 ? 9.523 5.984 -4.762 1 98 87 VAL A CA 1
ATOM 689 C C . VAL A 1 87 ? 10.867 6.527 -5.25 1 98 87 VAL A C 1
ATOM 691 O O . VAL A 1 87 ? 11.609 7.148 -4.484 1 98 87 VAL A O 1
ATOM 694 N N . ARG A 1 88 ? 11.141 6.434 -6.543 1 97.62 88 ARG A N 1
ATOM 695 C CA . ARG A 1 88 ? 12.398 6.895 -7.121 1 97.62 88 ARG A CA 1
ATOM 696 C C . ARG A 1 88 ? 12.414 8.414 -7.254 1 97.62 88 ARG A C 1
ATOM 698 O O . ARG A 1 88 ? 13.461 9.039 -7.109 1 97.62 88 ARG A O 1
ATOM 705 N N . ASP A 1 89 ? 11.242 8.977 -7.523 1 97.19 89 ASP A N 1
ATOM 706 C CA . ASP A 1 89 ? 11.148 10.43 -7.625 1 97.19 89 ASP A CA 1
ATOM 707 C C . ASP A 1 89 ? 11.414 11.086 -6.273 1 97.19 89 ASP A C 1
ATOM 709 O O . ASP A 1 89 ? 11.945 12.195 -6.211 1 97.19 89 ASP A O 1
ATOM 713 N N . LEU A 1 90 ? 10.969 10.422 -5.215 1 96.69 90 LEU A N 1
ATOM 714 C CA . LEU A 1 90 ? 11.188 10.961 -3.875 1 96.69 90 LEU A CA 1
ATOM 715 C C . LEU A 1 90 ? 12.641 10.789 -3.449 1 96.69 90 LEU A C 1
ATOM 717 O O . LEU A 1 90 ? 13.211 11.68 -2.811 1 96.69 90 LEU A O 1
ATOM 721 N N . ASP A 1 91 ? 13.242 9.656 -3.75 1 96.44 91 ASP A N 1
ATOM 722 C CA . ASP A 1 91 ? 14.656 9.352 -3.525 1 96.44 91 ASP A CA 1
ATOM 723 C C . ASP A 1 91 ? 15.18 8.359 -4.562 1 96.44 91 ASP A C 1
ATOM 725 O O . ASP A 1 91 ? 14.797 7.188 -4.551 1 96.44 91 ASP A O 1
ATOM 729 N N . PRO A 1 92 ? 16.078 8.836 -5.469 1 96.62 92 PRO A N 1
ATOM 730 C CA . PRO A 1 92 ? 16.562 7.988 -6.562 1 96.62 92 PRO A CA 1
ATOM 731 C C . PRO A 1 92 ? 17.266 6.73 -6.07 1 96.62 92 PRO A C 1
ATOM 733 O O . PRO A 1 92 ? 17.469 5.785 -6.84 1 96.62 92 PRO A O 1
ATOM 736 N N . ARG A 1 93 ? 17.719 6.699 -4.777 1 97.19 93 ARG A N 1
ATOM 737 C CA . ARG A 1 93 ? 18.391 5.531 -4.227 1 97.19 93 ARG A CA 1
ATOM 738 C C . ARG A 1 93 ? 17.391 4.555 -3.621 1 97.19 93 ARG A C 1
ATOM 740 O O . ARG A 1 93 ? 17.766 3.473 -3.166 1 97.19 93 ARG A O 1
ATOM 747 N N . ASP A 1 94 ? 16.234 4.906 -3.551 1 96.88 94 ASP A N 1
ATOM 748 C CA . ASP A 1 94 ? 15.203 4.133 -2.877 1 96.88 94 ASP A CA 1
ATOM 749 C C . ASP A 1 94 ? 14.594 3.096 -3.818 1 96.88 94 ASP A C 1
ATOM 751 O O . ASP A 1 94 ? 14.766 3.174 -5.035 1 96.88 94 ASP A O 1
ATOM 755 N N . GLU A 1 95 ? 13.961 2.025 -3.223 1 96.94 95 GLU A N 1
ATOM 756 C CA . GLU A 1 95 ? 13.328 0.934 -3.955 1 96.94 95 GLU A CA 1
ATOM 757 C C . GLU A 1 95 ? 12.039 0.488 -3.273 1 96.94 95 GLU A C 1
ATOM 759 O O . GLU A 1 95 ? 11.961 0.457 -2.043 1 96.94 95 GLU A O 1
ATOM 764 N N . LEU A 1 96 ? 11.125 0.135 -4.145 1 97.19 96 LEU A N 1
ATOM 765 C CA . LEU A 1 96 ? 9.883 -0.424 -3.613 1 97.19 96 LEU A CA 1
ATOM 766 C C . LEU A 1 96 ? 10.109 -1.834 -3.08 1 97.19 96 LEU A C 1
ATOM 768 O O . LEU A 1 96 ? 10.68 -2.682 -3.771 1 97.19 96 LEU A O 1
ATOM 772 N N . VAL A 1 97 ? 9.648 -2.119 -1.825 1 95.38 97 VAL A N 1
ATOM 773 C CA . VAL A 1 97 ? 9.773 -3.438 -1.215 1 95.38 97 VAL A CA 1
ATOM 774 C C . VAL A 1 97 ? 8.414 -4.137 -1.197 1 95.38 97 VAL A C 1
ATOM 776 O O . VAL A 1 97 ? 8.289 -5.273 -1.657 1 95.38 97 VAL A O 1
ATOM 779 N N . VAL A 1 98 ? 7.402 -3.453 -0.702 1 95.75 98 VAL A N 1
ATOM 780 C CA . VAL A 1 98 ? 6.059 -4.016 -0.641 1 95.75 98 VAL A CA 1
ATOM 781 C C . VAL A 1 98 ? 5.023 -2.91 -0.843 1 95.75 98 VAL A C 1
ATOM 783 O O . VAL A 1 98 ? 5.172 -1.807 -0.312 1 95.75 98 VAL A O 1
ATOM 786 N N . LEU A 1 99 ? 4.051 -3.166 -1.683 1 97.69 99 LEU A N 1
ATOM 787 C CA . LEU A 1 99 ? 2.855 -2.342 -1.819 1 97.69 99 LEU A CA 1
ATOM 788 C C . LEU A 1 99 ? 1.639 -3.049 -1.234 1 97.69 99 LEU A C 1
ATOM 790 O O . LEU A 1 99 ? 1.359 -4.199 -1.579 1 97.69 99 LEU A O 1
ATOM 794 N N . ARG A 1 100 ? 0.971 -2.369 -0.269 1 96.25 100 ARG A N 1
ATOM 795 C CA . ARG A 1 100 ? -0.2 -2.967 0.364 1 96.25 100 ARG A CA 1
ATOM 796 C C . ARG A 1 100 ? -1.417 -2.059 0.235 1 96.25 100 ARG A C 1
ATOM 798 O O . ARG A 1 100 ? -1.328 -0.854 0.484 1 96.25 100 ARG A O 1
ATOM 805 N N . ILE A 1 101 ? -2.447 -2.676 -0.181 1 97.94 101 ILE A N 1
ATOM 806 C CA . ILE A 1 101 ? -3.713 -1.969 -0.345 1 97.94 101 ILE A CA 1
ATOM 807 C C . ILE A 1 101 ? -4.785 -2.621 0.524 1 97.94 101 ILE A C 1
ATOM 809 O O . ILE A 1 101 ? -5.176 -3.766 0.284 1 97.94 101 ILE A O 1
ATOM 813 N N . ARG A 1 102 ? -5.203 -1.893 1.476 1 95.75 102 ARG A N 1
ATOM 814 C CA . ARG A 1 102 ? -6.363 -2.338 2.242 1 95.75 102 ARG A CA 1
ATOM 815 C C . ARG A 1 102 ? -7.637 -1.66 1.75 1 95.75 102 ARG A C 1
ATOM 817 O O . ARG A 1 102 ? -7.711 -0.431 1.696 1 95.75 102 ARG A O 1
ATOM 824 N N . ASN A 1 103 ? -8.508 -2.436 1.297 1 95.75 103 ASN A N 1
ATOM 825 C CA . ASN A 1 103 ? -9.812 -1.943 0.87 1 95.75 103 ASN A CA 1
ATOM 826 C C . ASN A 1 103 ? -10.938 -2.492 1.748 1 95.75 103 ASN A C 1
ATOM 828 O O . ASN A 1 103 ? -10.672 -3.141 2.764 1 95.75 103 ASN A O 1
ATOM 832 N N . LYS A 1 104 ? -12.148 -2.197 1.473 1 94.5 104 LYS A N 1
ATOM 833 C CA . LYS A 1 104 ? -13.289 -2.564 2.301 1 94.5 104 LYS A CA 1
ATOM 834 C C . LYS A 1 104 ? -13.406 -4.082 2.439 1 94.5 104 LYS A C 1
ATOM 836 O O . LYS A 1 104 ? -13.789 -4.586 3.498 1 94.5 104 LYS A O 1
ATOM 841 N N . PHE A 1 105 ? -12.977 -4.863 1.482 1 94.5 105 PHE A N 1
ATOM 842 C CA . PHE A 1 105 ? -13.297 -6.285 1.436 1 94.5 105 PHE A CA 1
ATOM 843 C C . PHE A 1 105 ? -12.062 -7.129 1.743 1 94.5 105 PHE A C 1
ATOM 845 O O . PHE A 1 105 ? -12.164 -8.164 2.404 1 94.5 105 PHE A O 1
ATOM 852 N N . ASN A 1 106 ? -10.93 -6.75 1.363 1 95.75 106 ASN A N 1
ATOM 853 C CA . ASN A 1 106 ? -9.703 -7.523 1.557 1 95.75 106 ASN A CA 1
ATOM 854 C C . ASN A 1 106 ? -8.469 -6.629 1.561 1 95.75 106 ASN A C 1
ATOM 856 O O . ASN A 1 106 ? -8.586 -5.402 1.552 1 95.75 106 ASN A O 1
ATOM 860 N N . GLU A 1 107 ? -7.383 -7.266 1.729 1 95.25 107 GLU A N 1
ATOM 861 C CA . GLU A 1 107 ? -6.082 -6.625 1.574 1 95.25 107 GLU A CA 1
ATOM 862 C C . GLU A 1 107 ? -5.293 -7.25 0.425 1 95.25 107 GLU A C 1
ATOM 864 O O . GLU A 1 107 ? -5.242 -8.477 0.295 1 95.25 107 GLU A O 1
ATOM 869 N N . ILE A 1 108 ? -4.719 -6.43 -0.354 1 97.5 108 ILE A N 1
ATOM 870 C CA . ILE A 1 108 ? -3.896 -6.875 -1.475 1 97.5 108 ILE A CA 1
ATOM 871 C C . ILE A 1 108 ? -2.434 -6.52 -1.213 1 97.5 108 ILE A C 1
ATOM 873 O O . ILE A 1 108 ? -2.115 -5.375 -0.884 1 97.5 108 ILE A O 1
ATOM 877 N N . MET A 1 109 ? -1.597 -7.5 -1.319 1 95.56 109 MET A N 1
ATOM 878 C CA . MET A 1 109 ? -0.158 -7.309 -1.161 1 95.56 109 MET A CA 1
ATOM 879 C C . MET A 1 109 ? 0.576 -7.602 -2.465 1 95.56 109 MET A C 1
ATOM 881 O O . MET A 1 109 ? 0.319 -8.617 -3.113 1 95.56 109 MET A O 1
ATOM 885 N N . VAL A 1 110 ? 1.382 -6.648 -2.811 1 97.69 110 VAL A N 1
ATOM 886 C CA . VAL A 1 110 ? 2.168 -6.758 -4.035 1 97.69 110 VAL A CA 1
ATOM 887 C C . VAL A 1 110 ? 3.658 -6.742 -3.695 1 97.69 110 VAL A C 1
ATOM 889 O O . VAL A 1 110 ? 4.156 -5.773 -3.117 1 97.69 110 VAL A O 1
ATOM 892 N N . LEU A 1 111 ? 4.344 -7.797 -4.098 1 95.31 111 LEU A N 1
ATOM 893 C CA . LEU A 1 111 ? 5.77 -7.945 -3.816 1 95.31 111 LEU A CA 1
ATOM 894 C C . LEU A 1 111 ? 6.566 -8.086 -5.109 1 95.31 111 LEU A C 1
ATOM 896 O O . LEU A 1 111 ? 6.539 -9.141 -5.75 1 95.31 111 LEU A O 1
ATOM 900 N N . PRO A 1 112 ? 7.238 -6.938 -5.379 1 94.94 112 PRO A N 1
ATOM 901 C CA . PRO A 1 112 ? 8.141 -7.07 -6.527 1 94.94 112 PRO A CA 1
ATOM 902 C C . PRO A 1 112 ? 9.359 -7.938 -6.219 1 94.94 112 PRO A C 1
ATOM 904 O O . PRO A 1 112 ? 9.969 -7.797 -5.156 1 94.94 112 PRO A O 1
ATOM 907 N N . GLU A 1 113 ? 9.57 -8.945 -7.098 1 88.94 113 GLU A N 1
ATOM 908 C CA . GLU A 1 113 ? 10.742 -9.812 -6.996 1 88.94 113 GLU A CA 1
ATOM 909 C C . GLU A 1 113 ? 11.547 -9.797 -8.289 1 88.94 113 GLU A C 1
ATOM 911 O O . GLU A 1 113 ? 11.109 -9.242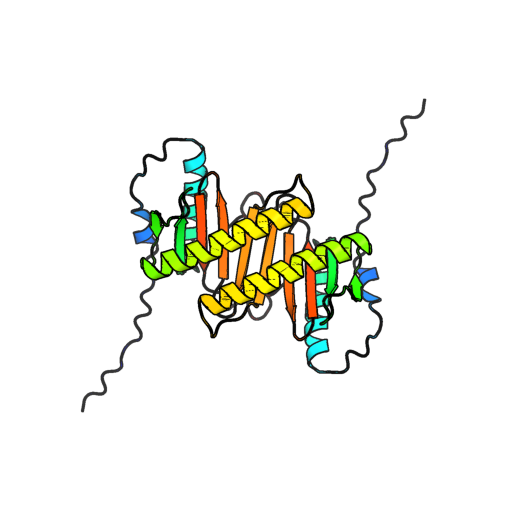 -9.297 1 88.94 113 GLU A O 1
ATOM 916 N N . GLN A 1 114 ? 12.727 -10.258 -8.133 1 86.75 114 GLN A N 1
ATOM 917 C CA . GLN A 1 114 ? 13.57 -10.305 -9.32 1 86.75 114 GLN A CA 1
ATOM 918 C C . GLN A 1 114 ? 12.898 -11.094 -10.445 1 86.75 114 GLN A C 1
ATOM 920 O O . GLN A 1 114 ? 12.781 -12.32 -10.359 1 86.75 114 GLN A O 1
ATOM 925 N N . GLY A 1 115 ? 12.367 -10.375 -11.297 1 87.94 115 GLY A N 1
ATOM 926 C CA . GLY A 1 115 ? 11.828 -10.977 -12.508 1 87.94 115 GLY A CA 1
ATOM 927 C C . GLY A 1 115 ? 10.391 -11.438 -12.352 1 87.94 115 GLY A C 1
ATOM 928 O O . GLY A 1 115 ? 9.875 -12.164 -13.203 1 87.94 115 GLY A O 1
ATOM 929 N N . CYS A 1 116 ? 9.859 -11.203 -11.266 1 94.81 116 CYS A N 1
ATOM 930 C CA . CYS A 1 116 ? 8.461 -11.578 -11.133 1 94.81 116 CYS A CA 1
ATOM 931 C C . CYS A 1 116 ? 7.746 -10.672 -10.133 1 94.81 116 CYS A C 1
ATOM 933 O O . CYS A 1 116 ? 8.359 -9.773 -9.555 1 94.81 116 CYS A O 1
ATOM 935 N N . LEU A 1 117 ? 6.477 -10.859 -10.148 1 96.75 117 LEU A N 1
ATOM 936 C CA . LEU A 1 117 ? 5.609 -10.141 -9.219 1 96.75 117 LEU A CA 1
ATOM 937 C C . LEU A 1 117 ? 4.688 -11.102 -8.477 1 96.75 117 LEU A C 1
ATOM 939 O O . LEU A 1 117 ? 4.09 -11.992 -9.094 1 96.75 117 LEU A O 1
ATOM 943 N N . VAL A 1 118 ? 4.648 -11.008 -7.133 1 95.75 118 VAL A N 1
ATOM 944 C CA . VAL A 1 118 ? 3.746 -11.82 -6.324 1 95.75 118 VAL A CA 1
ATOM 945 C C . VAL A 1 118 ? 2.576 -10.961 -5.84 1 95.75 118 VAL A C 1
ATOM 947 O O . VAL A 1 118 ? 2.777 -9.891 -5.27 1 95.75 118 VAL A O 1
ATOM 950 N N . ILE A 1 119 ? 1.402 -11.406 -6.102 1 97.94 119 ILE A N 1
ATOM 951 C CA . ILE A 1 119 ? 0.185 -10.742 -5.648 1 97.94 119 ILE A CA 1
ATOM 952 C C . ILE A 1 119 ? -0.554 -11.641 -4.66 1 97.94 119 ILE A C 1
ATOM 954 O O . ILE A 1 119 ? -0.888 -12.789 -4.98 1 97.94 119 ILE A O 1
ATOM 958 N N . CYS A 1 120 ? -0.773 -11.094 -3.498 1 96.75 120 CYS A N 1
ATOM 959 C CA . CYS A 1 120 ? -1.466 -11.836 -2.449 1 96.75 120 CYS A CA 1
ATOM 960 C C . CYS A 1 120 ? -2.727 -11.102 -2.006 1 96.75 120 CYS A C 1
ATOM 962 O O . CYS A 1 120 ? -2.68 -9.914 -1.688 1 96.75 120 CYS A O 1
ATOM 964 N N . ILE A 1 121 ? -3.787 -11.773 -2.068 1 97.38 121 ILE A N 1
ATOM 965 C CA . ILE A 1 121 ? -5.059 -11.258 -1.567 1 97.38 121 ILE A CA 1
ATOM 966 C C . ILE A 1 121 ? -5.41 -11.945 -0.25 1 97.38 121 ILE A C 1
ATOM 968 O O . ILE A 1 121 ? -5.504 -13.18 -0.19 1 97.38 121 ILE A O 1
ATOM 972 N N . GLN A 1 122 ? -5.531 -11.148 0.773 1 94.12 122 GLN A N 1
ATOM 973 C CA . GLN A 1 122 ? -5.785 -11.711 2.098 1 94.12 122 GLN A CA 1
ATOM 974 C C . GLN A 1 122 ? -7.051 -11.117 2.711 1 94.12 122 GLN A C 1
ATOM 976 O O . GLN A 1 122 ? -7.352 -9.938 2.51 1 94.12 122 GLN A O 1
ATOM 981 N N . ALA A 1 123 ? -7.703 -12.008 3.398 1 92.06 123 ALA A N 1
ATOM 982 C CA . ALA A 1 123 ? -8.852 -11.516 4.16 1 92.06 123 ALA A CA 1
ATOM 983 C C . ALA A 1 123 ? -8.406 -10.539 5.242 1 92.06 123 ALA A C 1
ATOM 985 O O . ALA A 1 123 ? -7.312 -10.672 5.801 1 92.06 123 ALA A O 1
ATOM 986 N N . ARG A 1 124 ? -9.328 -9.625 5.379 1 86.31 124 ARG A N 1
ATOM 987 C CA . ARG A 1 124 ? -9.023 -8.672 6.438 1 86.31 124 ARG A CA 1
ATOM 988 C C . ARG A 1 124 ? -9.078 -9.328 7.809 1 86.31 124 ARG A C 1
ATOM 990 O O . ARG A 1 124 ? -9.891 -10.234 8.031 1 86.31 124 ARG A O 1
ATOM 997 N N . ASP A 1 125 ? -8.094 -9.047 8.625 1 69.12 125 ASP A N 1
ATOM 998 C CA . ASP A 1 125 ? -8.18 -9.555 9.992 1 69.12 125 ASP A CA 1
ATOM 999 C C . ASP A 1 125 ? -9.281 -8.844 10.773 1 69.12 125 ASP A C 1
ATOM 1001 O O . ASP A 1 125 ? -9.312 -7.613 10.828 1 69.12 125 ASP A O 1
ATOM 1005 N N . ASP A 1 126 ? -10.477 -9.297 10.789 1 58.06 126 ASP A N 1
ATOM 1006 C CA . ASP A 1 126 ? -11.586 -8.742 11.562 1 58.06 126 ASP A CA 1
ATOM 1007 C C . ASP A 1 126 ? -11.094 -8.172 12.891 1 58.06 126 ASP A C 1
ATOM 1009 O O . ASP A 1 126 ? -11.688 -7.234 13.43 1 58.06 126 ASP A O 1
ATOM 1013 N N . HIS A 1 127 ? -10.266 -8.859 13.531 1 51.69 127 HIS A N 1
ATOM 1014 C CA . HIS A 1 127 ? -9.875 -8.398 14.859 1 51.69 127 HIS A CA 1
ATOM 1015 C C . HIS A 1 127 ? -9.102 -7.086 14.781 1 51.69 127 HIS A C 1
ATOM 1017 O O . HIS A 1 127 ? -9.07 -6.324 15.75 1 51.69 127 HIS A O 1
ATOM 1023 N N . LEU A 1 128 ? -8.422 -6.91 13.812 1 47.94 128 LEU A N 1
ATOM 1024 C CA . LEU A 1 128 ? -7.66 -5.676 13.664 1 47.94 128 LEU A CA 1
ATOM 1025 C C . LEU A 1 128 ? -8.578 -4.516 13.289 1 47.94 128 LEU A C 1
ATOM 1027 O O . LEU A 1 128 ? -8.148 -3.359 13.273 1 47.94 128 LEU A O 1
ATOM 1031 N N . ASP A 1 129 ? -9.703 -4.711 12.703 1 47.84 129 ASP A N 1
ATOM 1032 C CA . ASP A 1 129 ? -10.68 -3.678 12.359 1 47.84 129 ASP A CA 1
ATOM 1033 C C . ASP A 1 129 ? -10.906 -2.73 13.539 1 47.84 129 ASP A C 1
ATOM 1035 O O . ASP A 1 129 ? -11.141 -1.535 13.344 1 47.84 129 ASP A O 1
ATOM 1039 N N . GLU A 1 130 ? -11.188 -3.24 14.68 1 45.12 130 GLU A N 1
ATOM 1040 C CA . GLU A 1 130 ? -11.5 -2.404 15.828 1 45.12 130 GLU A CA 1
ATOM 1041 C C . GLU A 1 130 ? -10.32 -1.508 16.203 1 45.12 130 GLU A C 1
ATOM 1043 O O . GLU A 1 130 ? -10.508 -0.339 16.547 1 45.12 130 GLU A O 1
ATOM 1048 N N . GLU A 1 131 ? -9.203 -2.055 16.438 1 39.28 131 GLU A N 1
ATOM 1049 C CA . GLU A 1 131 ? -8.039 -1.357 16.984 1 39.28 131 GLU A CA 1
ATOM 1050 C C . GLU A 1 131 ? -7.152 -0.818 15.859 1 39.28 131 GLU A C 1
ATOM 1052 O O . GLU A 1 131 ? -6.293 0.035 16.094 1 39.28 131 GLU A O 1
ATOM 1057 N N . ALA A 1 132 ? -7.098 -1.648 14.797 1 42.19 132 ALA A N 1
ATOM 1058 C CA . ALA A 1 132 ? -5.891 -1.851 14.008 1 42.19 132 ALA A CA 1
ATOM 1059 C C . ALA A 1 132 ? -5.75 -0.776 12.93 1 42.19 132 ALA A C 1
ATOM 1061 O O . ALA A 1 132 ? -4.871 -0.857 12.078 1 42.19 132 ALA A O 1
ATOM 1062 N N . GLY A 1 133 ? -6.613 -0.06 12.617 1 38.03 133 GLY A N 1
ATOM 1063 C CA . GLY A 1 133 ? -6.09 0.631 11.453 1 38.03 133 GLY A CA 1
ATOM 1064 C C . GLY A 1 133 ? -4.621 0.99 11.578 1 38.03 133 GLY A C 1
ATOM 1065 O O . GLY A 1 133 ? -3.936 1.178 10.57 1 38.03 133 GLY A O 1
ATOM 1066 N N . PHE A 1 134 ? -4.234 1.868 12.523 1 35.72 134 PHE A N 1
ATOM 1067 C CA . PHE A 1 134 ? -2.844 2.18 12.836 1 35.72 134 PHE A CA 1
ATOM 1068 C C . PHE A 1 134 ? -2.301 1.232 13.898 1 35.72 134 PHE A C 1
ATOM 1070 O O . PHE A 1 134 ? -3.059 0.72 14.727 1 35.72 134 PHE A O 1
ATOM 1077 N N . MET B 1 1 ? 45.594 19.859 17.531 1 28.27 1 MET B N 1
ATOM 1078 C CA . MET B 1 1 ? 44.531 20.094 16.547 1 28.27 1 MET B CA 1
ATOM 1079 C C . MET B 1 1 ? 43.281 19.281 16.906 1 28.27 1 MET B C 1
ATOM 1081 O O . MET B 1 1 ? 43.344 18.062 17.047 1 28.27 1 MET B O 1
ATOM 1085 N N . VAL B 1 2 ? 42.312 19.891 17.688 1 30.91 2 VAL B N 1
ATOM 1086 C CA . VAL B 1 2 ? 41.25 19.266 18.453 1 30.91 2 VAL B CA 1
ATOM 1087 C C . VAL B 1 2 ? 40.219 18.641 17.516 1 30.91 2 VAL B C 1
ATOM 1089 O O . VAL B 1 2 ? 39.812 19.266 16.531 1 30.91 2 VAL B O 1
ATOM 1092 N N . ASN B 1 3 ? 40.188 17.344 17.266 1 34.41 3 ASN B N 1
ATOM 1093 C CA . ASN B 1 3 ? 39.312 16.531 16.438 1 34.41 3 ASN B CA 1
ATOM 1094 C C . ASN B 1 3 ? 37.875 16.688 16.844 1 34.41 3 ASN B C 1
ATOM 1096 O O . ASN B 1 3 ? 37.438 16.219 17.906 1 34.41 3 ASN B O 1
ATOM 1100 N N . ARG B 1 4 ? 37.125 17.781 16.391 1 28.61 4 ARG B N 1
ATOM 1101 C CA . ARG B 1 4 ? 35.719 18.062 16.672 1 28.61 4 ARG B CA 1
ATOM 1102 C C . ARG B 1 4 ? 34.812 16.906 16.203 1 28.61 4 ARG B C 1
ATOM 1104 O O . ARG B 1 4 ? 34.781 16.625 15 1 28.61 4 ARG B O 1
ATOM 1111 N N . ARG B 1 5 ? 34.688 15.875 16.906 1 29.89 5 ARG B N 1
ATOM 1112 C CA . ARG B 1 5 ? 33.719 14.805 16.625 1 29.89 5 ARG B CA 1
ATOM 1113 C C . ARG B 1 5 ? 32.344 15.352 16.391 1 29.89 5 ARG B C 1
ATOM 1115 O O . ARG B 1 5 ? 31.781 16.047 17.234 1 29.89 5 ARG B O 1
ATOM 1122 N N . ALA B 1 6 ? 31.875 15.57 15.172 1 30.67 6 ALA B N 1
ATOM 1123 C CA . ALA B 1 6 ? 30.547 15.969 14.703 1 30.67 6 ALA B CA 1
ATOM 1124 C C . ALA B 1 6 ? 29.469 15.008 15.227 1 30.67 6 ALA B C 1
ATOM 1126 O O . ALA B 1 6 ? 29.547 13.805 14.984 1 30.67 6 ALA B O 1
ATOM 1127 N N . THR B 1 7 ? 28.969 15.086 16.453 1 26.81 7 THR B N 1
ATOM 1128 C CA . THR B 1 7 ? 27.875 14.312 17.031 1 26.81 7 THR B CA 1
ATOM 1129 C C . THR B 1 7 ? 26.625 14.383 16.156 1 26.81 7 THR B C 1
ATOM 1131 O O . THR B 1 7 ? 26.281 15.445 15.641 1 26.81 7 THR B O 1
ATOM 1134 N N . ASN B 1 8 ? 26.344 13.383 15.406 1 27.08 8 ASN B N 1
ATOM 1135 C CA . ASN B 1 8 ? 25.156 13.133 14.594 1 27.08 8 ASN B CA 1
ATOM 1136 C C . ASN B 1 8 ? 23.875 13.336 15.391 1 27.08 8 ASN B C 1
ATOM 1138 O O . ASN B 1 8 ? 23.562 12.539 16.281 1 27.08 8 ASN B O 1
ATOM 1142 N N . ALA B 1 9 ? 23.469 14.492 15.875 1 26.91 9 ALA B N 1
ATOM 1143 C CA . ALA B 1 9 ? 22.219 14.797 16.562 1 26.91 9 ALA B CA 1
ATOM 1144 C C . ALA B 1 9 ? 21.016 14.32 15.75 1 26.91 9 ALA B C 1
ATOM 1146 O O . ALA B 1 9 ? 20.719 14.859 14.68 1 26.91 9 ALA B O 1
ATOM 1147 N N . HIS B 1 10 ? 20.766 13.07 15.711 1 29.73 10 HIS B N 1
ATOM 1148 C CA . HIS B 1 10 ? 19.484 12.617 15.211 1 29.73 10 HIS B CA 1
ATOM 1149 C C . HIS B 1 10 ? 18.328 13.312 15.93 1 29.73 10 HIS B C 1
ATOM 1151 O O . HIS B 1 10 ? 18.172 13.164 17.141 1 29.73 10 HIS B O 1
ATOM 1157 N N . SER B 1 11 ? 18.094 14.508 15.648 1 30.78 11 SER B N 1
ATOM 1158 C CA . SER B 1 11 ? 16.984 15.25 16.234 1 30.78 11 SER B CA 1
ATOM 1159 C C . SER B 1 11 ? 15.695 14.422 16.219 1 30.78 11 SER B C 1
ATOM 1161 O O . SER B 1 11 ? 15.219 14.016 15.164 1 30.78 11 SER B O 1
ATOM 1163 N N . TYR B 1 12 ? 15.523 13.547 17.203 1 31.34 12 TYR B N 1
ATOM 1164 C CA . TYR B 1 12 ? 14.219 12.945 17.484 1 31.34 12 TYR B CA 1
ATOM 1165 C C . TYR B 1 12 ? 13.117 13.992 17.453 1 31.34 12 TYR B C 1
ATOM 1167 O O . TYR B 1 12 ? 13.219 15.023 18.125 1 31.34 12 TYR B O 1
ATOM 1175 N N . ILE B 1 13 ? 12.5 14.164 16.391 1 34.59 13 ILE B N 1
ATOM 1176 C CA . ILE B 1 13 ? 11.328 15.039 16.359 1 34.59 13 ILE B CA 1
ATOM 1177 C C . ILE B 1 13 ? 10.422 14.727 17.547 1 34.59 13 ILE B C 1
ATOM 1179 O O . ILE B 1 13 ? 10.031 13.57 17.75 1 34.59 13 ILE B O 1
ATOM 1183 N N . ASP B 1 14 ? 10.398 15.508 18.547 1 31.11 14 ASP B N 1
ATOM 1184 C CA . ASP B 1 14 ? 9.594 15.414 19.766 1 31.11 14 ASP B CA 1
ATOM 1185 C C . ASP B 1 14 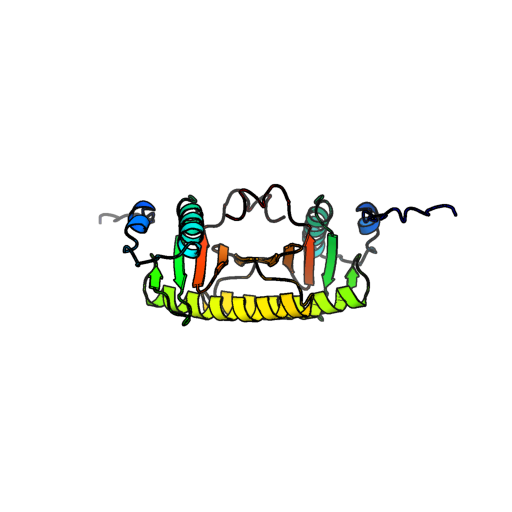? 8.117 15.242 19.438 1 31.11 14 ASP B C 1
ATOM 1187 O O . ASP B 1 14 ? 7.527 16.078 18.734 1 31.11 14 ASP B O 1
ATOM 1191 N N . PRO B 1 15 ? 7.562 14.07 19.484 1 34.5 15 PRO B N 1
ATOM 1192 C CA . PRO B 1 15 ? 6.137 13.875 19.203 1 34.5 15 PRO B CA 1
ATOM 1193 C C . PRO B 1 15 ? 5.262 14.969 19.812 1 34.5 15 PRO B C 1
ATOM 1195 O O . PRO B 1 15 ? 4.082 15.086 19.469 1 34.5 15 PRO B O 1
ATOM 1198 N N . LYS B 1 16 ? 5.707 15.57 20.891 1 36.84 16 LYS B N 1
ATOM 1199 C CA . LYS B 1 16 ? 4.848 16.516 21.609 1 36.84 16 LYS B CA 1
ATOM 1200 C C . LYS B 1 16 ? 4.57 17.75 20.766 1 36.84 16 LYS B C 1
ATOM 1202 O O . LYS B 1 16 ? 3.678 18.547 21.078 1 36.84 16 LYS B O 1
ATOM 1207 N N . LYS B 1 17 ? 5.477 18.125 19.984 1 41.59 17 LYS B N 1
ATOM 1208 C CA . LYS B 1 17 ? 5.238 19.359 19.25 1 41.59 17 LYS B CA 1
ATOM 1209 C C . LYS B 1 17 ? 4.102 19.188 18.25 1 41.59 17 LYS B C 1
ATOM 1211 O O . LYS B 1 17 ? 3.656 20.172 17.641 1 41.59 17 LYS B O 1
ATOM 1216 N N . LEU B 1 18 ? 3.803 17.938 17.844 1 39.06 18 LEU B N 1
ATOM 1217 C CA . LEU B 1 18 ? 2.721 17.734 16.891 1 39.06 18 LEU B CA 1
ATOM 1218 C C . LEU B 1 18 ? 1.371 18.078 17.516 1 39.06 18 LEU B C 1
ATOM 1220 O O . LEU B 1 18 ? 0.355 18.125 16.828 1 39.06 18 LEU B O 1
ATOM 1224 N N . THR B 1 19 ? 1.279 18.188 18.797 1 35.53 19 THR B N 1
ATOM 1225 C CA . THR B 1 19 ? -0.026 18.438 19.391 1 35.53 19 THR B CA 1
ATOM 1226 C C . THR B 1 19 ? -0.437 19.906 19.188 1 35.53 19 THR B C 1
ATOM 1228 O O . THR B 1 19 ? -1.552 20.297 19.531 1 35.53 19 THR B O 1
ATOM 1231 N N . LYS B 1 20 ? 0.546 20.75 18.953 1 35.09 20 LYS B N 1
ATOM 1232 C CA . LYS B 1 20 ? 0.044 22.125 18.906 1 35.09 20 LYS B CA 1
ATOM 1233 C C . LYS B 1 20 ? -0.729 22.375 17.609 1 35.09 20 LYS B C 1
ATOM 1235 O O . LYS B 1 20 ? -0.691 23.484 17.062 1 35.09 20 LYS B O 1
ATOM 1240 N N . MET B 1 21 ? -1.169 21.312 16.844 1 33.19 21 MET B N 1
ATOM 1241 C CA . MET B 1 21 ? -1.955 21.625 15.656 1 33.19 21 MET B CA 1
ATOM 1242 C C . MET B 1 21 ? -3.088 22.594 16 1 33.19 21 MET B C 1
ATOM 1244 O O . MET B 1 21 ? -3.777 22.406 17 1 33.19 21 MET B O 1
ATOM 1248 N N . ALA B 1 22 ? -3.135 23.828 15.492 1 31.53 22 ALA B N 1
ATOM 1249 C CA . ALA B 1 22 ? -4.102 24.922 15.578 1 31.53 22 ALA B CA 1
ATOM 1250 C C . ALA B 1 22 ? -5.531 24.375 15.57 1 31.53 22 ALA B C 1
ATOM 1252 O O . ALA B 1 22 ? -5.809 23.328 14.992 1 31.53 22 ALA B O 1
ATOM 1253 N N . SER B 1 23 ? -6.375 24.703 16.594 1 34.12 23 SER B N 1
ATOM 1254 C CA . SER B 1 23 ? -7.816 24.5 16.672 1 34.12 23 SER B CA 1
ATOM 1255 C C . SER B 1 23 ? -8.492 24.766 15.336 1 34.12 23 SER B C 1
ATOM 1257 O O . SER B 1 23 ? -8.789 25.906 14.992 1 34.12 23 SER B O 1
ATOM 1259 N N . VAL B 1 24 ? -8.039 24.25 14.25 1 33.84 24 VAL B N 1
ATOM 1260 C CA . VAL B 1 24 ? -8.938 24.344 13.102 1 33.84 24 VAL B CA 1
ATOM 1261 C C . VAL B 1 24 ? -10.375 24.094 13.547 1 33.84 24 VAL B C 1
ATOM 1263 O O . VAL B 1 24 ? -10.633 23.219 14.375 1 33.84 24 VAL B O 1
ATOM 1266 N N . ASN B 1 25 ? -11.172 25.031 13.555 1 35.06 25 ASN B N 1
ATOM 1267 C CA . ASN B 1 25 ? -12.617 24.891 13.688 1 35.06 25 ASN B CA 1
ATOM 1268 C C . ASN B 1 25 ? -13.125 23.609 13.023 1 35.06 25 ASN B C 1
ATOM 1270 O O . ASN B 1 25 ? -13.352 23.594 11.812 1 35.06 25 ASN B O 1
ATOM 1274 N N . VAL B 1 26 ? -12.422 22.531 13.141 1 36 26 VAL B N 1
ATOM 1275 C CA . VAL B 1 26 ? -13.008 21.25 12.758 1 36 26 VAL B CA 1
ATOM 1276 C C . VAL B 1 26 ? -14.297 21 13.539 1 36 26 VAL B C 1
ATOM 1278 O O . VAL B 1 26 ? -14.25 20.625 14.711 1 36 26 VAL B O 1
ATOM 1281 N N . ALA B 1 27 ? -15.148 21.766 13.539 1 37.25 27 ALA B N 1
ATOM 1282 C CA . ALA B 1 27 ? -16.438 21.625 14.227 1 37.25 27 ALA B CA 1
ATOM 1283 C C . ALA B 1 27 ? -16.969 20.188 14.109 1 37.25 27 ALA B C 1
ATOM 1285 O O . ALA B 1 27 ? -17.656 19.703 15.008 1 37.25 27 ALA B O 1
ATOM 1286 N N . ASN B 1 28 ? -17.172 19.625 12.82 1 44.31 28 ASN B N 1
ATOM 1287 C CA . ASN B 1 28 ? -18.172 18.578 12.633 1 44.31 28 ASN B CA 1
ATOM 1288 C C . ASN B 1 28 ? -17.641 17.203 13.062 1 44.31 28 ASN B C 1
ATOM 1290 O O . ASN B 1 28 ? -16.422 17.016 13.141 1 44.31 28 ASN B O 1
ATOM 1294 N N . GLU B 1 29 ? -18.516 16.125 13.422 1 47.28 29 GLU B N 1
ATOM 1295 C CA . GLU B 1 29 ? -18.391 14.719 13.797 1 47.28 29 GLU B CA 1
ATOM 1296 C C . GLU B 1 29 ? -17.234 14.055 13.062 1 47.28 29 GLU B C 1
ATOM 1298 O O . GLU B 1 29 ? -16.516 13.234 13.641 1 47.28 29 GLU B O 1
ATOM 1303 N N . ASP B 1 30 ? -16.938 14.359 11.828 1 52.59 30 ASP B N 1
ATOM 1304 C CA . ASP B 1 30 ? -15.914 13.781 10.961 1 52.59 30 ASP B CA 1
ATOM 1305 C C . ASP B 1 30 ? -14.508 14.164 11.43 1 52.59 30 ASP B C 1
ATOM 1307 O O . ASP B 1 30 ? -13.57 13.383 11.289 1 52.59 30 ASP B O 1
ATOM 1311 N N . ASN B 1 31 ? -14.336 15.18 12.266 1 61.94 31 ASN B N 1
ATOM 1312 C CA . ASN B 1 31 ? -13.062 15.719 12.719 1 61.94 31 ASN B CA 1
ATOM 1313 C C . ASN B 1 31 ? -12.531 14.953 13.93 1 61.94 31 ASN B C 1
ATOM 1315 O O . ASN B 1 31 ? -11.32 14.75 14.047 1 61.94 31 ASN B O 1
ATOM 1319 N N . VAL B 1 32 ? -13.594 14.469 14.672 1 65.81 32 VAL B N 1
ATOM 1320 C CA . VAL B 1 32 ? -13.133 13.812 15.898 1 65.81 32 VAL B CA 1
ATOM 13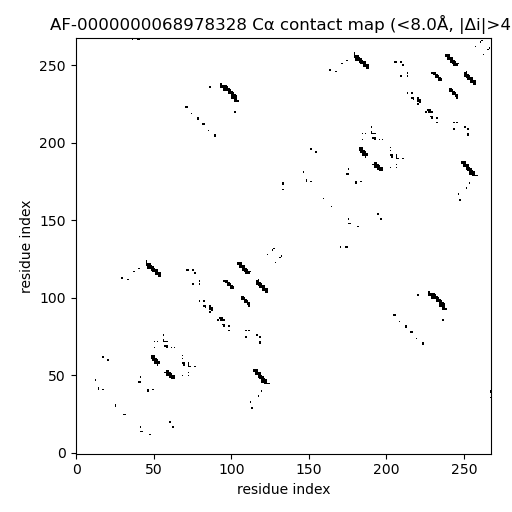21 C C . VAL B 1 32 ? -12.453 12.492 15.547 1 65.81 32 VAL B C 1
ATOM 1323 O O . VAL B 1 32 ? -11.391 12.172 16.078 1 65.81 32 VAL B O 1
ATOM 1326 N N . GLU B 1 33 ? -13.094 11.812 14.609 1 72.81 33 GLU B N 1
ATOM 1327 C CA . GLU B 1 33 ? -12.523 10.531 14.219 1 72.81 33 GLU B CA 1
ATOM 1328 C C . GLU B 1 33 ? -11.156 10.711 13.555 1 72.81 33 GLU B C 1
ATOM 1330 O O . GLU B 1 33 ? -10.227 9.945 13.82 1 72.81 33 GLU B O 1
ATOM 1335 N N . LEU B 1 34 ? -11.086 11.672 12.758 1 76.75 34 LEU B N 1
ATOM 1336 C CA . LEU B 1 34 ? -9.836 11.961 12.07 1 76.75 34 LEU B CA 1
ATOM 1337 C C . LEU B 1 34 ? -8.734 12.32 13.062 1 76.75 34 LEU B C 1
ATOM 1339 O O . LEU B 1 34 ? -7.609 11.836 12.953 1 76.75 34 LEU B O 1
ATOM 1343 N N . VAL B 1 35 ? -9.133 13.133 14.039 1 75.75 35 VAL B N 1
ATOM 1344 C CA . VAL B 1 35 ? -8.172 13.586 15.039 1 75.75 35 VAL B CA 1
ATOM 1345 C C . VAL B 1 35 ? -7.676 12.383 15.844 1 75.75 35 VAL B C 1
ATOM 1347 O O . VAL B 1 35 ? -6.48 12.273 16.125 1 75.75 35 VAL B O 1
ATOM 1350 N N . GLN B 1 36 ? -8.625 11.609 16.125 1 77.69 36 GLN B N 1
ATOM 1351 C CA . GLN B 1 36 ? -8.25 10.422 16.891 1 77.69 36 GLN B CA 1
ATOM 1352 C C . GLN B 1 36 ? -7.305 9.531 16.094 1 77.69 36 GLN B C 1
ATOM 1354 O O . GLN B 1 36 ? -6.336 8.992 16.625 1 77.69 36 GLN B O 1
ATOM 1359 N N . GLN B 1 37 ? -7.68 9.398 14.82 1 78 37 GLN B N 1
ATOM 1360 C CA . GLN B 1 37 ? -6.805 8.602 13.969 1 78 37 GLN B CA 1
ATOM 1361 C C . GLN B 1 37 ? -5.414 9.219 13.867 1 78 37 GLN B C 1
ATOM 1363 O O . GLN B 1 37 ? -4.406 8.523 14.016 1 78 37 GLN B O 1
ATOM 1368 N N . ILE B 1 38 ? -5.355 10.398 13.664 1 80.56 38 ILE B N 1
ATOM 1369 C CA . ILE B 1 38 ? -4.098 11.117 13.523 1 80.56 38 ILE B CA 1
ATOM 1370 C C . ILE B 1 38 ? -3.287 11 14.812 1 80.56 38 ILE B C 1
ATOM 1372 O O . ILE B 1 38 ? -2.07 10.797 14.766 1 80.56 38 ILE B O 1
ATOM 1376 N N . GLU B 1 39 ? -3.99 11.133 15.914 1 80.44 39 GLU B N 1
ATOM 1377 C CA . GLU B 1 39 ? -3.318 11.016 17.203 1 80.44 39 GLU B CA 1
ATOM 1378 C C . GLU B 1 39 ? -2.719 9.625 17.391 1 80.44 39 GLU B C 1
ATOM 1380 O O . GLU B 1 39 ? -1.606 9.484 17.906 1 80.44 39 GLU B O 1
ATOM 1385 N N . ARG B 1 40 ? -3.51 8.727 17 1 79.94 40 ARG B N 1
ATOM 1386 C CA . ARG B 1 40 ? -3.029 7.355 17.094 1 79.94 40 ARG B CA 1
ATOM 1387 C C . ARG B 1 40 ? -1.784 7.145 16.25 1 79.94 40 ARG B C 1
ATOM 1389 O O . ARG B 1 40 ? -0.802 6.559 16.703 1 79.94 40 ARG B O 1
ATOM 1396 N N . ILE B 1 41 ? -1.868 7.652 15.055 1 80.88 41 ILE B N 1
ATOM 1397 C CA . ILE B 1 41 ? -0.748 7.523 14.125 1 80.88 41 ILE B CA 1
ATOM 1398 C C . ILE B 1 41 ? 0.464 8.273 14.68 1 80.88 41 ILE B C 1
ATOM 1400 O O . ILE B 1 41 ? 1.58 7.75 14.672 1 80.88 41 ILE B O 1
ATOM 1404 N N . GLN B 1 42 ? 0.249 9.414 15.109 1 81.38 42 GLN B N 1
ATOM 1405 C CA . GLN B 1 42 ? 1.31 10.289 15.594 1 81.38 42 GLN B CA 1
ATOM 1406 C C . GLN B 1 42 ? 1.992 9.688 16.828 1 81.38 42 GLN B C 1
ATOM 1408 O O . GLN B 1 42 ? 3.18 9.922 17.047 1 81.38 42 GLN B O 1
ATOM 1413 N N . ASN B 1 43 ? 1.289 8.977 17.625 1 77.75 43 ASN B N 1
ATOM 1414 C CA . ASN B 1 43 ? 1.807 8.43 18.875 1 77.75 43 ASN B CA 1
ATOM 1415 C C . ASN B 1 43 ? 2.598 7.148 18.641 1 77.75 43 ASN B C 1
ATOM 1417 O O . ASN B 1 43 ? 3.238 6.633 19.562 1 77.75 43 ASN B O 1
ATOM 1421 N N . HIS B 1 44 ? 2.549 6.785 17.484 1 78.19 44 HIS B N 1
ATOM 1422 C CA . HIS B 1 44 ? 3.338 5.598 17.172 1 78.19 44 HIS B CA 1
ATOM 1423 C C . HIS B 1 44 ? 4.828 5.918 17.125 1 78.19 44 HIS B C 1
ATOM 1425 O O . HIS B 1 44 ? 5.234 6.914 16.531 1 78.19 44 HIS B O 1
ATOM 1431 N N . LYS B 1 45 ? 5.676 5.109 17.859 1 76.88 45 LYS B N 1
ATOM 1432 C CA . LYS B 1 45 ? 7.078 5.398 18.141 1 76.88 45 LYS B CA 1
ATOM 1433 C C . LYS B 1 45 ? 7.895 5.496 16.859 1 76.88 45 LYS B C 1
ATOM 1435 O O . LYS B 1 45 ? 8.898 6.211 16.812 1 76.88 45 LYS B O 1
ATOM 1440 N N . ASN B 1 46 ? 7.406 5.008 15.695 1 86.75 46 ASN B N 1
ATOM 1441 C CA . ASN B 1 46 ? 8.25 4.926 14.508 1 86.75 46 ASN B CA 1
ATOM 1442 C C . ASN B 1 46 ? 7.832 5.941 13.453 1 86.75 46 ASN B C 1
ATOM 1444 O O . ASN B 1 46 ? 8.297 5.891 12.312 1 86.75 46 ASN B O 1
ATOM 1448 N N . VAL B 1 47 ? 7.043 6.961 13.914 1 91.19 47 VAL B N 1
ATOM 1449 C CA . VAL B 1 47 ? 6.562 7.93 12.938 1 91.19 47 VAL B CA 1
ATOM 1450 C C . VAL B 1 47 ? 7.621 9.008 12.719 1 91.19 47 VAL B C 1
ATOM 1452 O O . VAL B 1 47 ? 8.078 9.641 13.672 1 91.19 47 VAL B O 1
ATOM 1455 N N . GLN B 1 48 ? 8.008 9.25 11.477 1 93.81 48 GLN B N 1
ATOM 1456 C CA . GLN B 1 48 ? 9.008 10.234 11.086 1 93.81 48 GLN B CA 1
ATOM 1457 C C . GLN B 1 48 ? 8.344 11.492 10.531 1 93.81 48 GLN B C 1
ATOM 1459 O O . GLN B 1 48 ? 8.914 12.586 10.617 1 93.81 48 GLN B O 1
ATOM 1464 N N . GLY B 1 49 ? 7.25 11.352 9.938 1 95.75 49 GLY B N 1
ATOM 1465 C CA . GLY B 1 49 ? 6.566 12.461 9.289 1 95.75 49 GLY B CA 1
ATOM 1466 C C . GLY B 1 49 ? 5.066 12.266 9.203 1 95.75 49 GLY B C 1
ATOM 1467 O O . GLY B 1 49 ? 4.59 11.148 9.008 1 95.75 49 GLY B O 1
ATOM 1468 N N . LEU B 1 50 ? 4.422 13.422 9.336 1 96.62 50 LEU B N 1
ATOM 1469 C CA . LEU B 1 50 ? 2.969 13.453 9.195 1 96.62 50 LEU B CA 1
ATOM 1470 C C . LEU B 1 50 ? 2.525 14.664 8.383 1 96.62 50 LEU B C 1
ATOM 1472 O O . LEU B 1 50 ? 2.988 15.781 8.617 1 96.62 50 LEU B O 1
ATOM 1476 N N . ILE B 1 51 ? 1.709 14.414 7.422 1 97.44 51 ILE B N 1
ATOM 1477 C CA . ILE B 1 51 ? 1.171 15.484 6.582 1 97.44 51 ILE B CA 1
ATOM 1478 C C . ILE B 1 51 ? -0.349 15.359 6.504 1 97.44 51 ILE B C 1
ATOM 1480 O O . ILE B 1 51 ? -0.873 14.297 6.164 1 97.44 51 ILE B O 1
ATOM 1484 N N . LEU B 1 52 ? -0.976 16.453 6.848 1 96.62 52 LEU B N 1
ATOM 1485 C CA . LEU B 1 52 ? -2.408 16.562 6.59 1 96.62 52 LEU B CA 1
ATOM 1486 C C . LEU B 1 52 ? -2.67 17.359 5.312 1 96.62 52 LEU B C 1
ATOM 1488 O O . LEU B 1 52 ? -2.191 18.484 5.164 1 96.62 52 LEU B O 1
ATOM 1492 N N . VAL B 1 53 ? -3.432 16.766 4.465 1 97.81 53 VAL B N 1
ATOM 1493 C CA . VAL B 1 53 ? -3.701 17.375 3.162 1 97.81 53 VAL B CA 1
ATOM 1494 C C . VAL B 1 53 ? -5.188 17.703 3.045 1 97.81 53 VAL B C 1
ATOM 1496 O O . VAL B 1 53 ? -6.043 16.875 3.336 1 97.81 53 VAL B O 1
ATOM 1499 N N . ASN B 1 54 ? -5.461 18.906 2.582 1 95.88 54 ASN B N 1
ATOM 1500 C CA . ASN B 1 54 ? -6.859 19.312 2.477 1 95.88 54 ASN B CA 1
ATOM 1501 C C . ASN B 1 54 ? -7.492 18.812 1.18 1 95.88 54 ASN B C 1
ATOM 1503 O O . ASN B 1 54 ? -6.84 18.125 0.394 1 95.88 54 ASN B O 1
ATOM 1507 N N . ALA B 1 55 ? -8.703 19.156 1.023 1 94.31 55 ALA B N 1
ATOM 1508 C CA . ALA B 1 55 ? -9.492 18.672 -0.107 1 94.31 55 ALA B CA 1
ATOM 1509 C C . ALA B 1 55 ? -8.93 19.188 -1.429 1 94.31 55 ALA B C 1
ATOM 1511 O O . ALA B 1 55 ? -9.094 18.547 -2.473 1 94.31 55 ALA B O 1
ATOM 1512 N N . GLU B 1 56 ? -8.219 20.281 -1.361 1 95.12 56 GLU B N 1
ATOM 1513 C CA . GLU B 1 56 ? -7.652 20.875 -2.566 1 95.12 56 GLU B CA 1
ATOM 1514 C C . GLU B 1 56 ? -6.32 20.234 -2.932 1 95.12 56 GLU B C 1
ATOM 1516 O O . GLU B 1 56 ? -5.754 20.516 -3.988 1 95.12 56 GLU B O 1
ATOM 1521 N N . GLY B 1 57 ? -5.812 19.438 -2.129 1 95.62 57 GLY B N 1
ATOM 1522 C CA . GLY B 1 57 ? -4.562 18.75 -2.428 1 95.62 57 GLY B CA 1
ATOM 1523 C C . GLY B 1 57 ? -3.34 19.5 -1.931 1 95.62 57 GLY B C 1
ATOM 1524 O O . GLY B 1 57 ? -2.246 19.344 -2.479 1 95.62 57 GLY B O 1
ATOM 1525 N N . ASN B 1 58 ? -3.607 20.297 -0.854 1 97.5 58 ASN B N 1
ATOM 1526 C CA . ASN B 1 58 ? -2.508 21.062 -0.278 1 97.5 58 ASN B CA 1
ATOM 1527 C C . ASN B 1 58 ? -2.219 20.641 1.158 1 97.5 58 ASN B C 1
ATOM 1529 O O . ASN B 1 58 ? -3.145 20.406 1.939 1 97.5 58 ASN B O 1
ATOM 1533 N N . PRO B 1 59 ? -0.912 20.547 1.449 1 97.25 59 PRO B N 1
ATOM 1534 C CA . PRO B 1 59 ? -0.608 20.312 2.863 1 97.25 59 PRO B CA 1
ATOM 1535 C C . PRO B 1 59 ? -1.034 21.469 3.76 1 97.25 59 PRO B C 1
ATOM 1537 O O . PRO B 1 59 ? -0.689 22.625 3.488 1 97.25 59 PRO B O 1
ATOM 1540 N N . VAL B 1 60 ? -1.724 21.172 4.812 1 96 60 VAL B N 1
ATOM 1541 C CA . VAL B 1 60 ? -2.205 22.219 5.719 1 96 60 VAL B CA 1
ATOM 1542 C C . VAL B 1 60 ? -1.527 22.062 7.082 1 96 60 VAL B C 1
ATOM 1544 O O . VAL B 1 60 ? -1.455 23.016 7.855 1 96 60 VAL B O 1
ATOM 1547 N N . ARG B 1 61 ? -1.074 20.906 7.473 1 94.38 61 ARG B N 1
ATOM 1548 C CA . ARG B 1 61 ? -0.322 20.609 8.688 1 94.38 61 ARG B CA 1
ATOM 1549 C C . ARG B 1 61 ? 0.74 19.547 8.414 1 94.38 61 ARG B C 1
ATOM 1551 O O . ARG B 1 61 ? 0.464 18.531 7.77 1 94.38 61 ARG B O 1
ATOM 1558 N N . SER B 1 62 ? 1.932 19.875 8.844 1 95.31 62 SER B N 1
ATOM 1559 C CA . SER B 1 62 ? 3.045 18.953 8.641 1 95.31 62 SER B CA 1
ATOM 1560 C C . SER B 1 62 ? 4.184 19.234 9.617 1 95.31 62 SER B C 1
ATOM 1562 O O . SER B 1 62 ? 4.391 20.375 10.023 1 95.31 62 SER B O 1
ATOM 1564 N N . ASN B 1 63 ? 4.848 18.156 10.047 1 94.69 63 ASN B N 1
ATOM 1565 C CA . ASN B 1 63 ? 6.059 18.375 10.836 1 94.69 63 ASN B CA 1
ATOM 1566 C C . ASN B 1 63 ? 7.312 18.312 9.969 1 94.69 63 ASN B C 1
ATOM 1568 O O . ASN B 1 63 ? 8.43 18.203 10.484 1 94.69 63 ASN B O 1
ATOM 1572 N N . LEU B 1 64 ? 7.086 18.234 8.656 1 95.69 64 LEU B N 1
ATOM 1573 C CA . LEU B 1 64 ? 8.18 18.281 7.691 1 95.69 64 LEU B CA 1
ATOM 1574 C C . LEU B 1 64 ? 8.297 19.672 7.062 1 95.69 64 LEU B C 1
ATOM 1576 O O . LEU B 1 64 ? 7.402 20.5 7.23 1 95.69 64 LEU B O 1
ATOM 1580 N N . ASP B 1 65 ? 9.406 19.938 6.418 1 96.94 65 ASP B N 1
ATOM 1581 C CA . ASP B 1 65 ? 9.539 21.219 5.723 1 96.94 65 ASP B CA 1
ATOM 1582 C C . ASP B 1 65 ? 8.578 21.297 4.543 1 96.94 65 ASP B C 1
ATOM 1584 O O . ASP B 1 65 ? 8.094 20.281 4.051 1 96.94 65 ASP B O 1
ATOM 1588 N N . ASN B 1 66 ? 8.336 22.5 4.055 1 96.5 66 ASN B N 1
ATOM 1589 C CA . ASN B 1 66 ? 7.32 22.766 3.043 1 96.5 66 ASN B CA 1
ATOM 1590 C C . ASN B 1 66 ? 7.609 22.031 1.744 1 96.5 66 ASN B C 1
ATOM 1592 O O . ASN B 1 66 ? 6.707 21.422 1.154 1 96.5 66 ASN B O 1
ATOM 1596 N N . SER B 1 67 ? 8.844 22.047 1.373 1 97.38 67 SER B N 1
ATOM 1597 C CA . SER B 1 67 ? 9.219 21.422 0.109 1 97.38 67 SER B CA 1
ATOM 1598 C C . SER B 1 67 ? 8.961 19.906 0.147 1 97.38 67 SER B C 1
ATOM 1600 O O . SER B 1 67 ? 8.375 19.359 -0.78 1 97.38 67 SER B O 1
ATOM 1602 N N . THR B 1 68 ? 9.398 19.266 1.247 1 96.81 68 THR B N 1
ATOM 1603 C CA . THR B 1 68 ? 9.195 17.828 1.43 1 96.81 68 THR B CA 1
ATOM 1604 C C . THR B 1 68 ? 7.707 17.5 1.539 1 96.81 68 THR B C 1
ATOM 1606 O O . THR B 1 68 ? 7.23 16.547 0.916 1 96.81 68 THR B O 1
ATOM 1609 N N . SER B 1 69 ? 6.957 18.344 2.232 1 98 69 SER B N 1
ATOM 1610 C CA . SER B 1 69 ? 5.52 18.156 2.377 1 98 69 SER B CA 1
ATOM 1611 C C . SER B 1 69 ? 4.812 18.219 1.024 1 98 69 SER B C 1
ATOM 1613 O O . SER B 1 69 ? 3.926 17.406 0.743 1 98 69 SER B O 1
ATOM 1615 N N . LEU B 1 70 ? 5.219 19.156 0.232 1 98.06 70 LEU B N 1
ATOM 1616 C CA . LEU B 1 70 ? 4.613 19.344 -1.083 1 98.06 70 LEU B CA 1
ATOM 1617 C C . LEU B 1 70 ? 4.91 18.141 -1.983 1 98.06 70 LEU B C 1
ATOM 1619 O O . LEU B 1 70 ? 4.027 17.672 -2.701 1 98.06 70 LEU B O 1
ATOM 1623 N N . GLN B 1 71 ? 6.137 17.656 -1.933 1 97.69 71 GLN B N 1
ATOM 1624 C CA . GLN B 1 71 ? 6.523 16.516 -2.754 1 97.69 71 GLN B CA 1
ATOM 1625 C C . GLN B 1 71 ? 5.723 15.266 -2.381 1 97.69 71 GLN B C 1
ATOM 1627 O O . GLN B 1 71 ? 5.125 14.625 -3.248 1 97.69 71 GLN B O 1
ATOM 1632 N N . TYR B 1 72 ? 5.707 14.984 -1.125 1 98.38 72 TYR B N 1
ATOM 1633 C CA . TYR B 1 72 ? 4.945 13.82 -0.682 1 98.38 72 TYR B CA 1
ATOM 1634 C C . TYR B 1 72 ? 3.469 13.969 -1.023 1 98.38 72 TYR B C 1
ATOM 1636 O O . TYR B 1 72 ? 2.832 13.023 -1.49 1 98.38 72 TYR B O 1
ATOM 1644 N N . THR B 1 73 ? 2.943 15.07 -0.818 1 98.56 73 THR B N 1
ATOM 1645 C CA . THR B 1 73 ? 1.533 15.32 -1.087 1 98.56 73 THR B CA 1
ATOM 1646 C C . THR B 1 73 ? 1.207 15.07 -2.557 1 98.56 73 THR B C 1
ATOM 1648 O O . THR B 1 73 ? 0.255 14.352 -2.873 1 98.56 73 THR B O 1
ATOM 1651 N N . ARG B 1 74 ? 2.002 15.617 -3.391 1 98.12 74 ARG B N 1
ATOM 1652 C CA . ARG B 1 74 ? 1.771 15.469 -4.824 1 98.12 74 ARG B CA 1
ATOM 1653 C C . ARG B 1 74 ? 1.772 14 -5.23 1 98.12 74 ARG B C 1
ATOM 1655 O O . ARG B 1 74 ? 0.851 13.531 -5.902 1 98.12 74 ARG B O 1
ATOM 1662 N N . HIS B 1 75 ? 2.791 13.312 -4.805 1 98.25 75 HIS B N 1
ATOM 1663 C CA . HIS B 1 75 ? 2.959 11.914 -5.188 1 98.25 75 HIS B CA 1
ATOM 1664 C C . HIS B 1 75 ? 1.896 11.031 -4.543 1 98.25 75 HIS B C 1
ATOM 1666 O O . HIS B 1 75 ? 1.338 10.141 -5.191 1 98.25 75 HIS B O 1
ATOM 1672 N N . MET B 1 76 ? 1.496 11.312 -3.305 1 98.5 76 MET B N 1
ATOM 1673 C CA . MET B 1 76 ? 0.544 10.461 -2.598 1 98.5 76 MET B CA 1
ATOM 1674 C C . MET B 1 76 ? -0.881 10.734 -3.066 1 98.5 76 MET B C 1
ATOM 1676 O O . MET B 1 76 ? -1.711 9.82 -3.107 1 98.5 76 MET B O 1
ATOM 1680 N N . GLU B 1 77 ? -1.105 12.031 -3.398 1 98.12 77 GLU B N 1
ATOM 1681 C CA . GLU B 1 77 ? -2.391 12.336 -4.02 1 98.12 77 GLU B CA 1
ATOM 1682 C C . GLU B 1 77 ? -2.576 11.547 -5.316 1 98.12 77 GLU B C 1
ATOM 1684 O O . GLU B 1 77 ? -3.646 10.992 -5.559 1 98.12 77 GLU B O 1
ATOM 1689 N N . GLU B 1 78 ? -1.538 11.539 -6.086 1 97.44 78 GLU B N 1
ATOM 1690 C CA . GLU B 1 78 ? -1.591 10.797 -7.344 1 97.44 78 GLU B CA 1
ATOM 1691 C C . GLU B 1 78 ? -1.796 9.305 -7.102 1 97.44 78 GLU B C 1
ATOM 1693 O O . GLU B 1 78 ? -2.693 8.695 -7.68 1 97.44 78 GLU B O 1
ATOM 1698 N N . LEU B 1 79 ? -1.095 8.688 -6.27 1 98.31 79 LEU B N 1
ATOM 1699 C CA . LEU B 1 79 ? -1.186 7.262 -5.973 1 98.31 79 LEU B CA 1
ATOM 1700 C C . LEU B 1 79 ? -2.555 6.914 -5.398 1 98.31 79 LEU B C 1
ATOM 1702 O O . LEU B 1 79 ? -3.145 5.895 -5.766 1 98.31 79 LEU B O 1
ATOM 1706 N N . LYS B 1 80 ? -2.975 7.754 -4.488 1 97.94 80 LYS B N 1
ATOM 1707 C CA . LYS B 1 80 ? -4.297 7.535 -3.906 1 97.94 80 LYS B CA 1
ATOM 1708 C C . LYS B 1 80 ? -5.371 7.496 -4.988 1 97.94 80 LYS B C 1
ATOM 1710 O O . LYS B 1 80 ? -6.223 6.605 -4.992 1 97.94 80 LYS B O 1
ATOM 1715 N N . THR B 1 81 ? -5.344 8.477 -5.91 1 97.44 81 THR B N 1
ATOM 1716 C CA . THR B 1 81 ? -6.34 8.586 -6.969 1 97.44 81 THR B CA 1
ATOM 1717 C C . THR B 1 81 ? -6.328 7.34 -7.848 1 97.44 81 THR B C 1
ATOM 1719 O O . THR B 1 81 ? -7.375 6.738 -8.094 1 97.44 81 THR B O 1
ATOM 1722 N N . ILE B 1 82 ? -5.164 6.906 -8.258 1 98.25 82 ILE B N 1
ATOM 1723 C CA . ILE B 1 82 ? -5.039 5.75 -9.141 1 98.25 82 ILE B CA 1
ATOM 1724 C C . ILE B 1 82 ? -5.465 4.488 -8.391 1 98.25 82 ILE B C 1
ATOM 1726 O O . ILE B 1 82 ? -6.168 3.641 -8.945 1 98.25 82 ILE B O 1
ATOM 1730 N N . THR B 1 83 ? -5.031 4.312 -7.133 1 98.62 83 THR B N 1
ATOM 1731 C CA . THR B 1 83 ? -5.391 3.139 -6.344 1 98.62 83 THR B CA 1
ATOM 1732 C C . THR B 1 83 ? -6.906 3.055 -6.16 1 98.62 83 THR B C 1
ATOM 1734 O O . THR B 1 83 ? -7.488 1.97 -6.242 1 98.62 83 THR B O 1
ATOM 1737 N N . GLU B 1 84 ? -7.52 4.195 -5.957 1 97.62 84 GLU B N 1
ATOM 1738 C CA . GLU B 1 84 ? -8.977 4.227 -5.836 1 97.62 84 GLU B CA 1
ATOM 1739 C C . GLU B 1 84 ? -9.648 3.752 -7.121 1 97.62 84 GLU B C 1
ATOM 1741 O O . GLU B 1 84 ? -10.617 2.994 -7.074 1 97.62 84 GLU B O 1
ATOM 1746 N N . HIS B 1 85 ? -9.102 4.242 -8.211 1 97.56 85 HIS B N 1
ATOM 1747 C CA . HIS B 1 85 ? -9.625 3.801 -9.5 1 97.56 85 HIS B CA 1
ATOM 1748 C C . HIS B 1 85 ? -9.484 2.291 -9.664 1 97.56 85 HIS B C 1
ATOM 1750 O O . HIS B 1 85 ? -10.43 1.617 -10.086 1 97.56 85 HIS B O 1
ATOM 1756 N N . VAL B 1 86 ? -8.344 1.755 -9.32 1 97.94 86 VAL B N 1
ATOM 1757 C CA . VAL B 1 86 ? -8.055 0.332 -9.469 1 97.94 86 VAL B CA 1
ATOM 1758 C C . VAL B 1 86 ? -8.992 -0.48 -8.578 1 97.94 86 VAL B C 1
ATOM 1760 O O . VAL B 1 86 ? -9.57 -1.476 -9.016 1 97.94 86 VAL B O 1
ATOM 1763 N N . VAL B 1 87 ? -9.188 -0.067 -7.32 1 98.06 87 VAL B N 1
ATOM 1764 C CA . VAL B 1 87 ? -10.047 -0.751 -6.359 1 98.06 87 VAL B CA 1
ATOM 1765 C C . VAL B 1 87 ? -11.477 -0.795 -6.891 1 98.06 87 VAL B C 1
ATOM 1767 O O . VAL B 1 87 ? -12.141 -1.832 -6.82 1 98.06 87 VAL B O 1
ATOM 1770 N N . ARG B 1 88 ? -11.922 0.263 -7.543 1 97.69 88 ARG B N 1
ATOM 1771 C CA . ARG B 1 88 ? -13.281 0.344 -8.078 1 97.69 88 ARG B CA 1
ATOM 1772 C C . ARG B 1 88 ? -13.422 -0.482 -9.352 1 97.69 88 ARG B C 1
ATOM 1774 O O . ARG B 1 88 ? -14.477 -1.06 -9.609 1 97.69 88 ARG B O 1
ATOM 1781 N N . ASP B 1 89 ? -12.336 -0.532 -10.117 1 97.25 89 ASP B N 1
ATOM 1782 C CA . ASP B 1 89 ? -12.359 -1.338 -11.336 1 97.25 89 ASP B CA 1
ATOM 1783 C C . ASP B 1 89 ? -12.469 -2.824 -11.008 1 97.25 89 ASP B C 1
ATOM 1785 O O . ASP B 1 89 ? -13.062 -3.592 -11.766 1 97.25 89 ASP B O 1
ATOM 1789 N N . LEU B 1 90 ? -11.844 -3.223 -9.906 1 96.69 90 LEU B N 1
ATOM 1790 C CA . LEU B 1 90 ? -11.914 -4.621 -9.492 1 96.69 90 LEU B CA 1
ATOM 1791 C C . LEU B 1 90 ? -13.281 -4.949 -8.906 1 96.69 90 LEU B C 1
ATOM 1793 O O . LEU B 1 90 ? -13.812 -6.035 -9.141 1 96.69 90 LEU B O 1
ATOM 1797 N N . ASP B 1 91 ? -13.836 -4.051 -8.109 1 96.5 91 ASP B N 1
ATOM 1798 C CA . ASP B 1 91 ? -15.172 -4.137 -7.535 1 96.5 91 ASP B CA 1
ATOM 1799 C C . ASP B 1 91 ? -15.766 -2.748 -7.305 1 96.5 91 ASP B C 1
A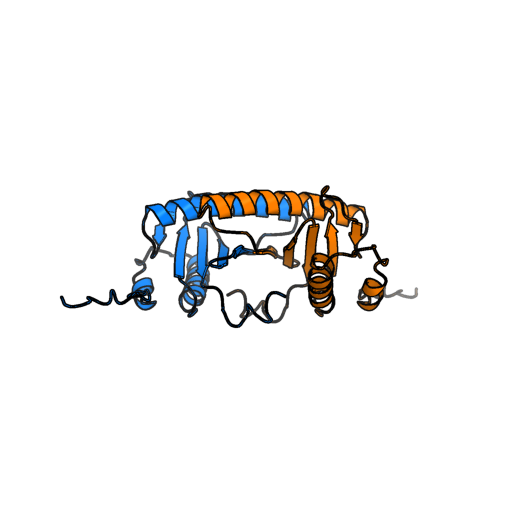TOM 1801 O O . ASP B 1 91 ? -15.305 -2.01 -6.434 1 96.5 91 ASP B O 1
ATOM 1805 N N . PRO B 1 92 ? -16.828 -2.389 -8.078 1 96.62 92 PRO B N 1
ATOM 1806 C CA . PRO B 1 92 ? -17.391 -1.038 -8.008 1 96.62 92 PRO B CA 1
ATOM 1807 C C . PRO B 1 92 ? -17.922 -0.699 -6.621 1 96.62 92 PRO B C 1
ATOM 1809 O O . PRO B 1 92 ? -18.172 0.472 -6.316 1 96.62 92 PRO B O 1
ATOM 1812 N N . ARG B 1 93 ? -18.203 -1.735 -5.766 1 97.25 93 ARG B N 1
ATOM 1813 C CA . ARG B 1 93 ? -18.703 -1.495 -4.418 1 97.25 93 ARG B CA 1
ATOM 1814 C C . ARG B 1 93 ? -17.562 -1.31 -3.426 1 97.25 93 ARG B C 1
ATOM 1816 O O . ARG B 1 93 ? -17.797 -1.017 -2.25 1 97.25 93 ARG B O 1
ATOM 1823 N N . ASP B 1 94 ? -16.422 -1.501 -3.83 1 96.94 94 ASP B N 1
ATOM 1824 C CA . ASP B 1 94 ? -15.25 -1.49 -2.961 1 96.94 94 ASP B CA 1
ATOM 1825 C C . ASP B 1 94 ? -14.703 -0.073 -2.791 1 96.94 94 ASP B C 1
ATOM 1827 O O . ASP B 1 94 ? -15.047 0.826 -3.562 1 96.94 94 ASP B O 1
ATOM 1831 N N . GLU B 1 95 ? -13.938 0.151 -1.678 1 96.94 95 GLU B N 1
ATOM 1832 C CA . GLU B 1 95 ? -13.336 1.438 -1.346 1 96.94 95 GLU B CA 1
ATOM 1833 C C . GLU B 1 95 ? -11.93 1.26 -0.771 1 96.94 95 GLU B C 1
ATOM 1835 O O . GLU B 1 95 ? -11.68 0.323 -0.01 1 96.94 95 GLU B O 1
ATOM 1840 N N . LEU B 1 96 ? -11.133 2.219 -1.144 1 97.19 96 LEU B N 1
ATOM 1841 C CA . LEU B 1 96 ? -9.797 2.232 -0.561 1 97.19 96 LEU B CA 1
ATOM 1842 C C . LEU B 1 96 ? -9.844 2.66 0.902 1 97.19 96 LEU B C 1
ATOM 1844 O O . LEU B 1 96 ? -10.445 3.682 1.234 1 97.19 96 LEU B O 1
ATOM 1848 N N . VAL B 1 97 ? -9.188 1.887 1.81 1 95.31 97 VAL B N 1
ATOM 1849 C CA . VAL B 1 97 ? -9.141 2.205 3.232 1 95.31 97 VAL B CA 1
ATOM 1850 C C . VAL B 1 97 ? -7.746 2.711 3.602 1 95.31 97 VAL B C 1
ATOM 1852 O O . VAL B 1 97 ? -7.605 3.781 4.199 1 95.31 97 VAL B O 1
ATOM 1855 N N . VAL B 1 98 ? -6.715 1.97 3.219 1 95.56 98 VAL B N 1
ATOM 1856 C CA . VAL B 1 98 ? -5.34 2.357 3.512 1 95.56 98 VAL B CA 1
ATOM 1857 C C . VAL B 1 98 ? -4.426 1.916 2.371 1 95.56 98 VAL B C 1
ATOM 1859 O O . VAL B 1 98 ? -4.57 0.814 1.839 1 95.56 98 VAL B O 1
ATOM 1862 N N . LEU B 1 99 ? -3.574 2.807 1.932 1 97.69 99 LEU B N 1
ATOM 1863 C CA . LEU B 1 99 ? -2.469 2.498 1.031 1 97.69 99 LEU B CA 1
ATOM 1864 C C . LEU B 1 99 ? -1.136 2.555 1.769 1 97.69 99 LEU B C 1
ATOM 1866 O O . LEU B 1 99 ? -0.829 3.547 2.432 1 97.69 99 LEU B O 1
ATOM 1870 N N . ARG B 1 100 ? -0.375 1.426 1.71 1 96.19 100 ARG B N 1
ATOM 1871 C CA . ARG B 1 100 ? 0.911 1.375 2.398 1 96.19 100 ARG B CA 1
ATOM 1872 C C . ARG B 1 100 ? 2.033 1.004 1.434 1 96.19 100 ARG B C 1
ATOM 1874 O O . ARG B 1 100 ? 1.896 0.067 0.645 1 96.19 100 ARG B O 1
ATOM 1881 N N . ILE B 1 101 ? 3.031 1.789 1.517 1 97.94 101 ILE B N 1
ATOM 1882 C CA . ILE B 1 101 ? 4.211 1.57 0.684 1 97.94 101 ILE B CA 1
ATOM 1883 C C . ILE B 1 101 ? 5.434 1.357 1.569 1 97.94 101 ILE B C 1
ATOM 1885 O O . ILE B 1 101 ? 5.867 2.273 2.273 1 97.94 101 ILE B O 1
ATOM 1889 N N . ARG B 1 102 ? 5.934 0.184 1.515 1 95.88 102 ARG B N 1
ATOM 1890 C CA . ARG B 1 102 ? 7.219 -0.067 2.162 1 95.88 102 ARG B CA 1
ATOM 1891 C C . ARG B 1 102 ? 8.359 -0.009 1.154 1 95.88 102 ARG B C 1
ATOM 1893 O O . ARG B 1 102 ? 8.352 -0.728 0.153 1 95.88 102 ARG B O 1
ATOM 1900 N N . ASN B 1 103 ? 9.203 0.875 1.354 1 95.81 103 ASN B N 1
ATOM 1901 C CA . ASN B 1 103 ? 10.398 0.998 0.526 1 95.81 103 ASN B CA 1
ATOM 1902 C C . ASN B 1 103 ? 11.672 0.718 1.326 1 95.81 103 ASN B C 1
ATOM 1904 O O . ASN B 1 103 ? 11.602 0.288 2.479 1 95.81 103 ASN B O 1
ATOM 1908 N N . LYS B 1 104 ? 12.812 0.852 0.758 1 94.44 104 LYS B N 1
ATOM 1909 C CA . LYS B 1 104 ? 14.086 0.504 1.381 1 94.44 104 LYS B CA 1
ATOM 1910 C C . LYS B 1 104 ? 14.328 1.331 2.641 1 94.44 104 LYS B C 1
ATOM 1912 O O . LYS B 1 104 ? 14.898 0.838 3.613 1 94.44 104 LYS B O 1
ATOM 1917 N N . PHE B 1 105 ? 13.812 2.529 2.75 1 94.5 105 PHE B N 1
ATOM 1918 C CA . PHE B 1 105 ? 14.219 3.461 3.795 1 94.5 105 PHE B CA 1
ATOM 1919 C C . PHE B 1 105 ? 13.109 3.652 4.816 1 94.5 105 PHE B C 1
ATOM 1921 O O . PHE B 1 105 ? 13.375 3.777 6.016 1 94.5 105 PHE B O 1
ATOM 1928 N N . ASN B 1 106 ? 11.891 3.646 4.445 1 95.69 106 ASN B N 1
ATOM 1929 C CA . ASN B 1 106 ? 10.766 3.887 5.344 1 95.69 106 ASN B CA 1
ATOM 1930 C C . ASN B 1 106 ? 9.484 3.25 4.816 1 95.69 106 ASN B C 1
ATOM 1932 O O . ASN B 1 106 ? 9.516 2.516 3.828 1 95.69 106 ASN B O 1
ATOM 1936 N N . GLU B 1 107 ? 8.484 3.434 5.586 1 95.38 107 GLU B N 1
ATOM 1937 C CA . GLU B 1 107 ? 7.133 3.072 5.176 1 95.38 107 GLU B CA 1
ATOM 1938 C C . GLU B 1 107 ? 6.234 4.305 5.086 1 95.38 107 GLU B C 1
ATOM 1940 O O . GLU B 1 107 ? 6.242 5.148 5.984 1 95.38 107 GLU B O 1
ATOM 1945 N N . ILE B 1 108 ? 5.504 4.379 4.055 1 97.56 108 ILE B N 1
ATOM 1946 C CA . ILE B 1 108 ? 4.566 5.477 3.846 1 97.56 108 ILE B CA 1
ATOM 1947 C C . ILE B 1 108 ? 3.135 4.953 3.93 1 97.56 108 ILE B C 1
ATOM 1949 O O . ILE B 1 108 ? 2.787 3.971 3.27 1 97.56 108 ILE B O 1
ATOM 1953 N N . MET B 1 109 ? 2.361 5.57 4.754 1 95.5 109 MET B N 1
ATOM 1954 C CA . MET B 1 109 ? 0.95 5.23 4.902 1 95.5 109 MET B CA 1
ATOM 1955 C C . MET B 1 109 ? 0.061 6.387 4.457 1 95.5 109 MET B C 1
ATOM 1957 O O . MET B 1 109 ? 0.294 7.535 4.836 1 95.5 109 MET B O 1
ATOM 1961 N N . VAL B 1 110 ? -0.852 6.016 3.617 1 97.69 110 VAL B N 1
ATOM 1962 C CA . VAL B 1 110 ? -1.793 6.992 3.082 1 97.69 110 VAL B CA 1
ATOM 1963 C C . VAL B 1 110 ? -3.217 6.613 3.48 1 97.69 110 VAL B C 1
ATOM 1965 O O . VAL B 1 110 ? -3.697 5.531 3.131 1 97.69 110 VAL B O 1
ATOM 1968 N N . LEU B 1 111 ? -3.879 7.531 4.168 1 95.38 111 LEU B N 1
ATOM 1969 C CA . LEU B 1 111 ? -5.234 7.301 4.652 1 95.38 111 LEU B CA 1
ATOM 1970 C C . LEU B 1 111 ? -6.199 8.344 4.102 1 95.38 111 LEU B C 1
ATOM 1972 O O . LEU B 1 111 ? -6.188 9.5 4.539 1 95.38 111 LEU B O 1
ATOM 1976 N N . PRO B 1 112 ? -6.98 7.809 3.133 1 94.88 112 PRO B N 1
ATOM 1977 C CA . PRO B 1 112 ? -8.023 8.727 2.678 1 94.88 112 PRO B CA 1
ATOM 1978 C C . PRO B 1 112 ? -9.125 8.938 3.719 1 94.88 112 PRO B C 1
ATOM 1980 O O . PRO B 1 112 ? -9.586 7.969 4.332 1 94.88 112 PRO B O 1
ATOM 1983 N N . GLU B 1 113 ? -9.383 10.227 4.016 1 88.94 113 GLU B N 1
ATOM 1984 C CA . GLU B 1 113 ? -10.469 10.594 4.922 1 88.94 113 GLU B CA 1
ATOM 1985 C C . GLU B 1 113 ? -11.445 11.555 4.25 1 88.94 113 GLU B C 1
ATOM 1987 O O . GLU B 1 113 ? -11.18 12.062 3.16 1 88.94 113 GLU B O 1
ATOM 1992 N N . GLN B 1 114 ? -12.547 11.641 4.867 1 86.62 114 GLN B N 1
ATOM 1993 C CA . GLN B 1 114 ? -13.547 12.547 4.309 1 86.62 114 GLN B CA 1
ATOM 1994 C C . GLN B 1 114 ? -12.984 13.953 4.152 1 86.62 114 GLN B C 1
ATOM 1996 O O . GLN B 1 114 ? -12.766 14.656 5.145 1 86.62 114 GLN B O 1
ATOM 2001 N N . GLY B 1 115 ? -12.633 14.219 2.998 1 87.94 115 GLY B N 1
ATOM 2002 C CA . GLY B 1 115 ? -12.234 15.578 2.664 1 87.94 115 GLY B CA 1
ATOM 2003 C C . GLY B 1 115 ? -10.758 15.844 2.916 1 87.94 115 GLY B C 1
ATOM 2004 O O . GLY B 1 115 ? -10.32 17 2.896 1 87.94 115 GLY B O 1
ATOM 2005 N N . CYS B 1 116 ? -10.102 14.875 3.316 1 94.75 116 CYS B N 1
ATOM 2006 C CA . CYS B 1 116 ? -8.672 15.102 3.492 1 94.75 116 CYS B CA 1
ATOM 2007 C C . CYS B 1 116 ? -7.891 13.805 3.287 1 94.75 116 CYS B C 1
ATOM 2009 O O . CYS B 1 116 ? -8.477 12.758 3.016 1 94.75 116 CYS B O 1
ATOM 2011 N N . LEU B 1 117 ? -6.617 14.016 3.238 1 96.69 117 LEU B N 1
ATOM 2012 C CA . LEU B 1 117 ? -5.68 12.906 3.111 1 96.69 117 LEU B CA 1
ATOM 2013 C C . LEU B 1 117 ? -4.602 12.977 4.184 1 96.69 117 LEU B C 1
ATOM 2015 O O . LEU B 1 117 ? -4.039 14.047 4.434 1 96.69 117 LEU B O 1
ATOM 2019 N N . VAL B 1 118 ? -4.391 11.867 4.914 1 95.69 118 VAL B N 1
ATOM 2020 C CA . VAL B 1 118 ? -3.328 11.789 5.91 1 95.69 118 VAL B CA 1
ATOM 2021 C C . VAL B 1 118 ? -2.164 10.969 5.367 1 95.69 118 VAL B C 1
ATOM 2023 O O . VAL B 1 118 ? -2.357 9.844 4.895 1 95.69 118 VAL B O 1
ATOM 2026 N N . ILE B 1 119 ? -1.011 11.523 5.383 1 97.94 119 ILE B N 1
ATOM 2027 C CA . ILE B 1 119 ? 0.21 10.852 4.961 1 97.94 119 ILE B CA 1
ATOM 2028 C C . ILE B 1 119 ? 1.143 10.672 6.156 1 97.94 119 ILE B C 1
ATOM 2030 O O . ILE B 1 119 ? 1.507 11.648 6.816 1 97.94 119 ILE B O 1
ATOM 2034 N N . CYS B 1 120 ? 1.49 9.438 6.395 1 96.75 120 CYS B N 1
ATOM 2035 C CA . CYS B 1 120 ? 2.375 9.117 7.508 1 96.75 120 CYS B CA 1
ATOM 2036 C C . CYS B 1 120 ? 3.633 8.398 7.02 1 96.75 120 CYS B C 1
ATOM 2038 O O . CYS B 1 120 ? 3.547 7.418 6.281 1 96.75 120 CYS B O 1
ATOM 2040 N N . ILE B 1 121 ? 4.711 8.938 7.355 1 97.38 121 ILE B N 1
ATOM 2041 C CA . ILE B 1 121 ? 6 8.32 7.074 1 97.38 121 ILE B CA 1
ATOM 2042 C C . ILE B 1 121 ? 6.586 7.73 8.359 1 97.38 121 ILE B C 1
ATOM 2044 O O . ILE B 1 121 ? 6.77 8.445 9.344 1 97.38 121 ILE B O 1
ATOM 2048 N N . GLN B 1 122 ? 6.805 6.453 8.328 1 94.19 122 GLN B N 1
ATOM 2049 C CA . GLN B 1 122 ? 7.285 5.777 9.531 1 94.19 122 GLN B CA 1
ATOM 2050 C C . GLN B 1 122 ? 8.57 5.008 9.25 1 94.19 122 GLN B C 1
ATOM 2052 O O . GLN B 1 122 ? 8.75 4.457 8.164 1 94.19 122 GLN B O 1
ATOM 2057 N N . ALA B 1 123 ? 9.383 5.059 10.273 1 92.12 123 ALA B N 1
ATOM 2058 C CA . ALA B 1 123 ? 10.586 4.227 10.18 1 92.12 123 ALA B CA 1
ATOM 2059 C C . ALA B 1 123 ? 10.219 2.746 10.125 1 92.12 123 ALA B C 1
ATOM 2061 O O . ALA B 1 123 ? 9.227 2.32 10.719 1 92.12 123 ALA B O 1
ATOM 2062 N N . ARG B 1 124 ? 11.078 2.141 9.344 1 86.44 124 ARG B N 1
ATOM 2063 C CA . ARG B 1 124 ? 10.852 0.701 9.266 1 86.44 124 ARG B CA 1
ATOM 2064 C C . ARG B 1 124 ? 11.156 0.026 10.602 1 86.44 124 ARG B C 1
ATOM 2066 O O . ARG B 1 124 ? 12.055 0.46 11.336 1 86.44 124 ARG B O 1
ATOM 2073 N N . ASP B 1 125 ? 10.289 -0.866 11.016 1 69.25 125 ASP B N 1
ATOM 2074 C CA . ASP B 1 125 ? 10.609 -1.623 12.219 1 69.25 125 ASP B CA 1
ATOM 2075 C C . ASP B 1 125 ? 11.766 -2.586 11.969 1 69.25 125 ASP B C 1
ATOM 2077 O O . ASP B 1 125 ? 11.727 -3.381 11.031 1 69.25 125 ASP B O 1
ATOM 2081 N N . ASP B 1 126 ? 12.984 -2.223 12.148 1 58.16 126 ASP B N 1
ATOM 2082 C CA . ASP B 1 126 ? 14.156 -3.082 12.016 1 58.16 126 ASP B CA 1
ATOM 2083 C C . ASP B 1 126 ? 13.836 -4.512 12.445 1 58.16 126 ASP B C 1
ATOM 2085 O O . ASP B 1 126 ? 14.445 -5.465 11.945 1 58.16 126 ASP B O 1
ATOM 2089 N N . HIS B 1 127 ? 13.156 -4.652 13.492 1 51.81 127 HIS B N 1
ATOM 2090 C CA . HIS B 1 127 ? 12.945 -6.012 13.977 1 51.81 127 HIS B CA 1
ATOM 2091 C C . HIS B 1 127 ? 12.102 -6.82 13 1 51.81 127 HIS B C 1
ATOM 2093 O O . HIS B 1 127 ? 12.164 -8.055 13 1 51.81 127 HIS B O 1
ATOM 2099 N N . LEU B 1 128 ? 11.266 -6.223 12.367 1 47.81 128 LEU B N 1
ATOM 2100 C CA . LEU B 1 128 ? 10.422 -6.934 11.414 1 47.81 128 LEU B CA 1
ATOM 2101 C C . LEU B 1 128 ? 11.211 -7.277 10.148 1 47.81 128 LEU B C 1
ATOM 2103 O O . LEU B 1 128 ? 10.711 -8 9.281 1 47.81 128 LEU B O 1
ATOM 2107 N N . ASP B 1 129 ? 12.242 -6.613 9.797 1 47.44 129 ASP B N 1
ATOM 2108 C CA . ASP B 1 129 ? 13.086 -6.906 8.641 1 47.44 129 ASP B CA 1
ATOM 2109 C C . ASP B 1 129 ? 13.406 -8.398 8.555 1 47.44 129 ASP B C 1
ATOM 2111 O O . ASP B 1 129 ? 13.523 -8.953 7.461 1 47.44 129 ASP B O 1
ATOM 2115 N N . GLU B 1 130 ? 13.859 -8.953 9.609 1 44.88 130 GLU B N 1
ATOM 2116 C CA . GLU B 1 130 ? 14.273 -10.352 9.586 1 44.88 130 GLU B CA 1
ATOM 2117 C C . GLU B 1 130 ? 13.102 -11.273 9.258 1 44.88 130 GLU B C 1
ATOM 2119 O O . GLU B 1 130 ? 13.258 -12.234 8.492 1 44.88 130 GLU B O 1
ATOM 2124 N N . GLU B 1 131 ? 12.047 -11.227 9.984 1 39.22 131 GLU B N 1
ATOM 2125 C CA . GLU B 1 131 ? 10.938 -12.172 9.914 1 39.22 131 GLU B CA 1
ATOM 2126 C C . GLU B 1 131 ? 9.852 -11.688 8.953 1 39.22 131 GLU B C 1
ATOM 2128 O O . GLU B 1 131 ? 9 -12.469 8.523 1 39.22 131 GLU B O 1
ATOM 2133 N N . ALA B 1 132 ? 9.68 -10.352 9.016 1 42.09 132 ALA B N 1
ATOM 2134 C CA . ALA B 1 132 ? 8.359 -9.742 8.891 1 42.09 132 ALA B CA 1
ATOM 2135 C C . ALA B 1 132 ? 7.996 -9.508 7.426 1 42.09 132 ALA B C 1
ATOM 2137 O O . ALA B 1 132 ? 6.961 -8.914 7.121 1 42.09 132 ALA B O 1
ATOM 2138 N N . GLY B 1 133 ? 8.734 -9.586 6.547 1 39.19 133 GLY B N 1
ATOM 2139 C CA . GLY B 1 133 ? 7.992 -9.07 5.406 1 39.19 133 GLY B CA 1
ATOM 2140 C C . GLY B 1 133 ? 6.543 -9.516 5.383 1 39.19 133 GLY B C 1
ATOM 2141 O O . GLY B 1 133 ? 5.703 -8.898 4.727 1 39.19 133 GLY B O 1
ATOM 2142 N N . PHE B 1 134 ? 6.258 -10.82 5.348 1 36.22 134 PHE B N 1
ATOM 2143 C CA . PHE B 1 134 ? 4.91 -11.367 5.473 1 36.22 134 PHE B CA 1
ATOM 2144 C C . PHE B 1 134 ? 4.578 -11.664 6.93 1 36.22 134 PHE B C 1
ATOM 2146 O O . PHE B 1 134 ? 5.473 -11.938 7.73 1 36.22 134 PHE B O 1
#

Secondary structure (DSSP, 8-state):
--------------GGGGGG-------STHHHHHHHHHHHHHTSTTEEEEEEE-TTS-EEEESS-HHHHHHHHHHHHHHHHHHHHHHHHH-TT--EEEEEEEESSEEEEEEEETTEEEEEEEE--HHHHHHTT-/--------------GGGGGG-------STHHHHHHHHHHHHHTSTTEEEEEEE-TTS-EEEESS-HHHHHHHHHHHHHHHHHHHHHHHHH-TT--EEEEEEEESSEEEEEEEETTEEEEEEEE--HHHHHHTT-

Organism: Fasciola gigantica (NCBI:txid46835)

InterPro domains:
  IPR004942 Roadblock/LAMTOR2 domain [PF03259] (37-122)

pLDDT: mean 76.38, std 26.54, range [26.81, 98.62]

Radius of gyration: 21.15 Å; Cα contacts (8 Å, |Δi|>4): 375; chains: 2; bounding box: 87×54×41 Å

Foldseek 3Di:
DDPPPPPPCPPPPDLVVLVVPDPPCPPDPQVVVVVVVVVVLSPDSFWDKKFKAFLVQATPDIPDDRVVNSVCSVVLVVVQVVVQVVQCVVPVVDGDAWDWDDDPFWIWIWGDGDGIIMIITGGDPVVCVVPPPD/DDPPPPPPCPPPPDLVVLVVPPPPCPVDPQVVVVVVVVVVLSPDSFWDKKFKAFLVQATDDIPDDRVVNSVCSVVLVVVQVVVQVVQCVVPVVDGDAWDWDDDPFWIWIWGDGDGMIMIITGGDPVVCVVPPPD

Nearest PDB structures (foldseek):
  3l7h-assembly1_A  TM=9.746E-01  e=1.073E-09  Drosophila melanogaster
  8j07-assembly1_q5  TM=8.870E-01  e=1.974E-10  Homo sapiens
  3l9k-assembly5_A  TM=9.372E-01  e=7.466E-10  Drosophila melanogaster
  1y4o-assembly1_B  TM=9.085E-01  e=4.867E-09  Mus musculus
  2hz5-assembly2_B  TM=9.021E-01  e=2.207E-08  Homo sapiens

Solvent-accessible surface area (backbone atoms only — not comparable to full-atom values): 15491 Å² total; per-residue (Å²): 134,85,81,78,76,79,74,81,74,74,75,72,77,61,67,69,68,66,66,68,63,71,84,63,85,59,75,57,82,71,39,56,57,49,48,51,50,49,51,53,46,56,68,36,92,44,52,75,38,46,36,37,24,41,73,86,67,42,73,78,45,61,82,54,56,68,70,61,43,50,53,50,42,54,52,49,52,50,50,50,53,53,50,39,50,48,42,30,73,76,37,77,88,45,45,70,50,36,42,35,39,32,37,75,76,34,29,39,36,38,35,70,46,96,61,29,38,39,39,36,31,24,50,60,61,69,75,39,65,81,69,37,85,103,134,86,80,78,76,78,76,80,74,73,74,72,78,61,67,70,68,66,66,68,62,72,84,62,85,59,75,57,80,74,39,57,57,48,48,50,48,48,48,54,47,57,67,37,90,44,53,75,36,45,36,36,23,40,72,86,66,42,74,77,44,59,82,52,57,69,69,61,43,49,52,50,43,54,52,48,53,52,50,51,54,53,51,41,51,48,42,29,72,77,35,76,87,44,44,67,50,36,42,36,40,33,37,74,76,35,30,40,37,40,36,70,46,95,62,30,38,40,38,37,32,24,51,58,60,69,78,38,65,81,70,36,84,103

Sequence (268 aa):
MVNRRATNAHSYIDPKKLTKMASVNVANEDNVELVQQIERIQNHKNVQGLILVNAEGNPVRSNLDNSTSLQYTRHMEELKTITEHVVRDLDPRDELVVLRIRNKFNEIMVLPEQGCLVICIQARDDHLDEEAGFMVNRRATNAHSYIDPKKLTKMASVNVANEDNVELVQQIERIQNHKNVQGLILVNAEGNPVRSNLDNSTSLQYTRHMEELKTITEHVVRDLDPRDELVVLRIRNKFNEIMVLPEQGCLVICIQARDDHLDEEAGF